Protein AF-A0A2H8TGK2-F1 (afdb_monomer_lite)

Organism: NCBI:txid742174

Secondary structure (DSSP, 8-state):
-HHHHHHHHHHHHHHHHHHS-TTSHHHHHHHTTHHHHHHHHHHHHHHHHHHT-HHHHHHHHHHHHHTTTTPPPHHHHHHHHTT-TT------HHHHHHHHHHHHHHHH-SS-SSHHHHHHHHHHHHHHTT-HHHHHHHHHHTTTTSS-GGGS-HHHHHHHHHHHHHHHHHHHHTT-HHHHHHHHHHHHHTS---

pLDDT: mean 85.24, std 12.88, range [37.84, 96.0]

InterPro domains:
  IPR008905 Eukaryotic translation initiation factor 3 subunit C, N-terminal domain [PF05470] (1-194)
  IPR027516 Eukaryotic translation initiation factor 3 subunit C [PTHR13937] (1-194)

Structure (mmCIF, N/CA/C/O backbone):
data_AF-A0A2H8TGK2-F1
#
_entry.id   AF-A0A2H8TGK2-F1
#
loop_
_atom_site.group_PDB
_atom_site.id
_atom_site.type_symbol
_atom_site.label_atom_id
_atom_site.label_alt_id
_atom_site.label_comp_id
_atom_site.label_asym_id
_atom_site.label_entity_id
_atom_site.label_seq_id
_atom_site.pdbx_PDB_ins_code
_atom_site.Cartn_x
_atom_site.Cartn_y
_atom_site.Cartn_z
_atom_site.occupancy
_atom_site.B_iso_or_equiv
_atom_site.auth_seq_id
_atom_site.auth_comp_id
_atom_site.auth_asym_id
_atom_site.auth_atom_id
_atom_site.pdbx_PDB_model_num
ATOM 1 N N . CYS A 1 1 ? -17.224 -2.130 16.156 1.00 78.06 1 CYS A N 1
ATOM 2 C CA . CYS A 1 1 ? -16.037 -1.440 16.700 1.00 78.06 1 CYS A CA 1
ATOM 3 C C . CYS A 1 1 ? -15.724 -0.234 15.807 1.00 78.06 1 CYS A C 1
ATOM 5 O O . CYS A 1 1 ? -16.038 -0.288 14.622 1.00 78.06 1 CYS A O 1
ATOM 7 N N . VAL A 1 2 ? -15.162 0.858 16.338 1.00 89.31 2 VAL A N 1
ATOM 8 C CA . VAL A 1 2 ? -14.802 2.051 15.539 1.00 89.31 2 VAL A CA 1
ATOM 9 C C . VAL A 1 2 ? -13.815 1.679 14.425 1.00 89.31 2 VAL A C 1
ATOM 11 O O . VAL A 1 2 ? -14.016 2.065 13.275 1.00 89.31 2 VAL A O 1
ATOM 14 N N . LEU A 1 3 ? -12.830 0.828 14.734 1.00 92.06 3 LEU A N 1
ATOM 15 C CA . LEU A 1 3 ? -11.839 0.334 13.775 1.00 92.06 3 LEU A CA 1
ATOM 16 C C . LEU A 1 3 ? -12.483 -0.313 12.539 1.00 92.06 3 LEU A C 1
ATOM 18 O O . LEU A 1 3 ? -12.160 0.048 11.413 1.00 92.06 3 LEU A O 1
ATOM 22 N N . THR A 1 4 ? -13.444 -1.218 12.738 1.00 93.69 4 THR A N 1
ATOM 23 C CA . THR A 1 4 ? -14.069 -1.967 11.634 1.00 93.69 4 THR A CA 1
ATOM 24 C C . THR A 1 4 ? -14.859 -1.069 10.681 1.00 93.69 4 THR A C 1
ATOM 26 O O . THR A 1 4 ? -15.009 -1.393 9.505 1.00 93.69 4 THR A O 1
ATOM 29 N N . ILE A 1 5 ? -15.386 0.056 11.180 1.00 94.94 5 ILE A N 1
ATOM 30 C CA . ILE A 1 5 ? -16.085 1.050 10.354 1.00 94.94 5 ILE A CA 1
ATOM 31 C C . ILE A 1 5 ? -15.073 1.797 9.481 1.00 94.94 5 ILE A C 1
ATOM 33 O O . ILE A 1 5 ? -15.307 1.963 8.287 1.00 94.94 5 ILE A O 1
ATOM 37 N N . VAL A 1 6 ? -13.941 2.206 10.061 1.00 95.56 6 VAL A N 1
ATOM 38 C CA . VAL A 1 6 ? -12.864 2.900 9.338 1.00 95.56 6 VAL A CA 1
ATOM 39 C C . VAL A 1 6 ? -12.231 1.993 8.283 1.00 95.56 6 VAL A C 1
ATOM 41 O O . VAL A 1 6 ? -12.009 2.433 7.160 1.00 95.56 6 VAL A O 1
ATOM 44 N N . GLU A 1 7 ? -12.003 0.717 8.597 1.00 94.69 7 GLU A N 1
ATOM 45 C CA . GLU A 1 7 ? -11.478 -0.255 7.632 1.00 94.69 7 GLU A CA 1
ATOM 46 C C . GLU A 1 7 ? -12.437 -0.482 6.466 1.00 94.69 7 GLU A C 1
ATOM 48 O O . GLU A 1 7 ? -12.016 -0.404 5.316 1.00 94.69 7 GLU A O 1
ATOM 53 N N . ARG A 1 8 ? -13.736 -0.682 6.742 1.00 96.00 8 ARG A N 1
ATOM 54 C CA . ARG A 1 8 ? -14.743 -0.791 5.675 1.00 96.00 8 ARG A CA 1
ATOM 55 C C . ARG A 1 8 ? -14.790 0.465 4.818 1.00 96.00 8 ARG A C 1
ATOM 57 O O . ARG A 1 8 ? -14.915 0.352 3.607 1.00 96.00 8 ARG A O 1
ATOM 64 N N . LEU A 1 9 ? -14.692 1.646 5.422 1.00 95.81 9 LEU A N 1
ATOM 65 C CA . LEU A 1 9 ? -14.678 2.904 4.681 1.00 95.81 9 LEU A CA 1
ATOM 66 C C . LEU A 1 9 ? -13.478 2.986 3.721 1.00 95.81 9 LEU A C 1
ATOM 68 O O . LEU A 1 9 ? -13.660 3.357 2.563 1.00 95.81 9 LEU A O 1
ATOM 72 N N . ASP A 1 10 ? -12.276 2.626 4.181 1.00 95.50 10 ASP A N 1
ATOM 73 C CA . ASP A 1 10 ? -11.073 2.575 3.339 1.00 95.50 10 ASP A CA 1
ATOM 74 C C . ASP A 1 10 ? -11.195 1.516 2.225 1.00 95.50 10 ASP A C 1
ATOM 76 O O . ASP A 1 10 ? -10.889 1.779 1.060 1.00 95.50 10 ASP A O 1
ATOM 80 N N . ASP A 1 11 ? -11.722 0.334 2.543 1.00 94.94 11 ASP A N 1
ATOM 81 C CA . ASP A 1 11 ? -11.909 -0.741 1.565 1.00 94.94 11 ASP A CA 1
ATOM 82 C C . ASP A 1 11 ? -12.929 -0.363 0.475 1.00 94.94 11 ASP A C 1
ATOM 84 O O . ASP A 1 11 ? -12.669 -0.581 -0.713 1.00 94.94 11 ASP A O 1
ATOM 88 N N . GLU A 1 12 ? -14.053 0.263 0.842 1.00 95.00 12 GLU A N 1
ATOM 89 C CA . GLU A 1 12 ? -15.031 0.790 -0.121 1.00 95.00 12 GLU A CA 1
ATOM 90 C C . GLU A 1 12 ? -14.453 1.942 -0.951 1.00 95.00 12 GLU A C 1
ATOM 92 O O . GLU A 1 12 ? -14.713 2.035 -2.152 1.00 95.00 12 GLU A O 1
ATOM 97 N N . PHE A 1 13 ? -13.618 2.799 -0.356 1.00 94.75 13 PHE A N 1
ATOM 98 C CA . PHE A 1 13 ? -12.915 3.847 -1.094 1.00 94.75 13 PHE A CA 1
ATOM 99 C C . PHE A 1 13 ? -11.987 3.250 -2.163 1.00 94.75 13 PHE A C 1
ATOM 101 O O . PHE A 1 13 ? -12.075 3.616 -3.339 1.00 94.75 13 PHE A O 1
ATOM 108 N N . LYS A 1 14 ? -11.150 2.273 -1.789 1.00 92.50 14 LYS A N 1
ATOM 109 C CA . LYS A 1 14 ? -10.271 1.553 -2.724 1.00 92.5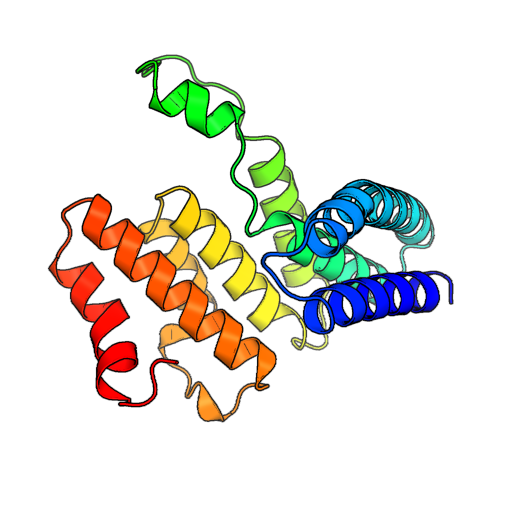0 14 LYS A CA 1
ATOM 110 C C . LYS A 1 14 ? -11.073 0.818 -3.800 1.00 92.50 14 LYS A C 1
ATOM 112 O O . LYS A 1 14 ? -10.663 0.823 -4.961 1.00 92.50 14 LYS A O 1
ATOM 117 N N . ARG A 1 15 ? -12.213 0.208 -3.452 1.00 94.06 15 ARG A N 1
ATOM 118 C CA . ARG A 1 15 ? -13.109 -0.446 -4.422 1.00 94.06 15 ARG A CA 1
ATOM 119 C C . ARG A 1 15 ? -13.684 0.560 -5.416 1.00 94.06 15 ARG A C 1
ATOM 121 O O . ARG A 1 15 ? -13.594 0.338 -6.618 1.00 94.06 15 ARG A O 1
ATOM 128 N N . SER A 1 16 ? -14.155 1.705 -4.931 1.00 93.62 16 SER A N 1
ATOM 129 C CA . SER A 1 16 ? -14.684 2.776 -5.775 1.00 93.62 16 SER A CA 1
ATOM 130 C C . SER A 1 16 ? -13.655 3.300 -6.784 1.00 93.62 16 SER A C 1
ATOM 132 O O . SER A 1 16 ? -14.016 3.600 -7.922 1.00 93.62 16 SER A O 1
ATOM 134 N N . LEU A 1 17 ? -12.373 3.381 -6.406 1.00 92.56 17 LEU A N 1
ATOM 135 C CA . LEU A 1 17 ? -11.298 3.743 -7.336 1.00 92.56 17 LEU A CA 1
ATOM 136 C C . LEU A 1 17 ? -11.058 2.672 -8.409 1.00 92.56 17 LEU A C 1
ATOM 138 O O . LEU A 1 17 ? -10.804 3.029 -9.556 1.00 92.56 17 LEU A O 1
ATOM 142 N N . LYS A 1 18 ? -11.158 1.382 -8.060 1.00 91.50 18 LYS A N 1
ATOM 143 C CA . LYS A 1 18 ? -10.999 0.263 -9.009 1.00 91.50 18 LYS A CA 1
ATOM 144 C C . LYS A 1 18 ? -12.117 0.212 -10.055 1.00 91.50 18 LYS A C 1
ATOM 146 O O . LYS A 1 18 ? -11.861 -0.184 -11.185 1.00 91.50 18 LYS A O 1
ATOM 151 N N . GLU A 1 19 ? -13.335 0.595 -9.682 1.00 92.00 19 GLU A N 1
ATOM 152 C CA . GLU A 1 19 ? -14.503 0.604 -10.576 1.00 92.00 19 GLU A CA 1
ATOM 153 C C . GLU A 1 19 ? -14.516 1.802 -11.539 1.00 92.00 19 GLU A C 1
ATOM 155 O O . GLU A 1 19 ? -15.166 1.764 -12.583 1.00 92.00 19 GLU A O 1
ATOM 160 N N . CYS A 1 20 ? -13.797 2.877 -11.209 1.00 90.88 20 CYS A N 1
ATOM 161 C CA . CYS A 1 20 ? -13.735 4.072 -12.043 1.00 90.88 20 CYS A CA 1
ATOM 162 C C . CYS A 1 20 ? -12.734 3.925 -13.194 1.00 90.88 20 CYS A C 1
ATOM 164 O O . CYS A 1 20 ? -11.667 3.332 -13.053 1.00 90.88 20 CYS A O 1
ATOM 166 N N . ASN A 1 21 ? -13.036 4.558 -14.331 1.00 91.38 21 ASN A N 1
ATOM 167 C CA . ASN A 1 21 ? -12.087 4.647 -15.439 1.00 91.38 21 ASN A CA 1
ATOM 168 C C . ASN A 1 21 ? -10.870 5.507 -15.025 1.00 91.38 21 ASN A C 1
ATOM 170 O O . ASN A 1 21 ? -11.059 6.687 -14.729 1.00 91.38 21 ASN A O 1
ATOM 174 N N . PRO A 1 22 ? -9.625 4.991 -15.077 1.00 88.69 22 PRO A N 1
ATOM 175 C CA . PRO A 1 22 ? -8.435 5.724 -14.633 1.00 88.69 22 PRO A CA 1
ATOM 176 C C . PRO A 1 22 ? -8.179 7.052 -15.359 1.00 88.69 22 PRO A C 1
ATOM 178 O O . PRO A 1 22 ? -7.456 7.903 -14.847 1.00 88.69 22 PRO A O 1
ATOM 181 N N . ARG A 1 23 ? -8.733 7.233 -16.565 1.00 88.69 23 ARG A N 1
ATOM 182 C CA . ARG A 1 23 ? -8.553 8.453 -17.371 1.00 88.69 23 ARG A CA 1
ATOM 183 C C . ARG A 1 23 ? -9.696 9.460 -17.215 1.00 88.69 23 ARG A C 1
ATOM 185 O O . ARG A 1 23 ? -9.669 10.493 -17.877 1.00 88.69 23 ARG A O 1
ATOM 192 N N . SER A 1 24 ? -10.714 9.164 -16.405 1.00 91.81 24 SER A N 1
ATOM 193 C CA . SER A 1 24 ? -11.861 10.057 -16.234 1.00 91.81 24 SER A CA 1
ATOM 194 C C . SER A 1 24 ? -11.604 11.145 -15.191 1.00 91.81 24 SER A C 1
ATOM 196 O O . SER A 1 24 ? -10.839 10.977 -14.238 1.00 91.81 24 SER A O 1
ATOM 198 N N . MET A 1 25 ? -12.313 12.266 -15.336 1.00 90.75 25 MET A N 1
ATOM 199 C CA . MET A 1 25 ? -12.325 13.328 -14.325 1.00 90.75 25 MET A CA 1
ATOM 200 C C . MET A 1 25 ? -12.945 12.860 -13.002 1.00 90.75 25 MET A C 1
ATOM 202 O O . MET A 1 25 ? -12.549 13.339 -11.939 1.00 90.75 25 MET A O 1
ATOM 206 N N . ASP A 1 26 ? -13.855 11.884 -13.051 1.00 88.88 26 ASP A N 1
ATOM 207 C CA . ASP A 1 26 ? -14.461 11.284 -11.860 1.00 88.88 26 ASP A CA 1
ATOM 208 C C . ASP A 1 26 ? -13.427 10.549 -11.008 1.00 88.88 26 ASP A C 1
ATOM 210 O O . ASP A 1 26 ? -13.451 10.671 -9.783 1.00 88.88 26 ASP A O 1
ATOM 214 N N . TYR A 1 27 ? -12.477 9.841 -11.633 1.00 91.88 27 TYR A N 1
ATOM 215 C CA . TYR A 1 27 ? -11.375 9.200 -10.914 1.00 91.88 27 TYR A CA 1
ATOM 216 C C . TYR A 1 27 ? -10.529 10.241 -10.174 1.00 91.88 27 TYR A C 1
ATOM 218 O O . TYR A 1 27 ? -10.278 10.104 -8.977 1.00 91.88 27 TYR A O 1
ATOM 226 N N . ALA A 1 28 ? -10.162 11.336 -10.848 1.00 90.25 28 ALA A N 1
ATOM 227 C CA . ALA A 1 28 ? -9.407 12.424 -10.232 1.00 90.25 28 ALA A CA 1
ATOM 228 C C . ALA A 1 28 ? -10.184 13.106 -9.091 1.00 90.25 28 ALA A C 1
ATOM 230 O O . ALA A 1 28 ? -9.602 13.451 -8.061 1.00 90.25 28 ALA A O 1
ATOM 231 N N . HIS A 1 29 ? -11.500 13.291 -9.242 1.00 89.69 29 HIS A N 1
ATOM 232 C CA . HIS A 1 29 ? -12.345 13.846 -8.187 1.00 89.69 29 HIS A CA 1
ATOM 233 C C . HIS A 1 29 ? -12.427 12.911 -6.975 1.00 89.69 29 HIS A C 1
ATOM 235 O O . HIS A 1 29 ? -12.267 13.364 -5.843 1.00 89.69 29 HIS A O 1
ATOM 241 N N . ARG A 1 30 ? -12.604 11.603 -7.197 1.00 91.19 30 ARG A N 1
ATOM 242 C CA . ARG A 1 30 ? -12.616 10.605 -6.119 1.00 91.19 30 ARG A CA 1
ATOM 243 C C . ARG A 1 30 ? -11.270 10.510 -5.419 1.00 91.19 30 ARG A C 1
ATOM 245 O O . ARG A 1 30 ? -11.252 10.448 -4.196 1.00 91.19 30 ARG A O 1
ATOM 252 N N . LEU A 1 31 ? -10.159 10.583 -6.149 1.00 91.19 31 LEU A N 1
ATOM 253 C CA . LEU A 1 31 ? -8.820 10.538 -5.563 1.00 91.19 31 LEU A CA 1
ATOM 254 C C . LEU A 1 31 ? -8.587 11.673 -4.549 1.00 91.19 31 LEU A C 1
ATOM 256 O O . LEU A 1 31 ? -7.941 11.459 -3.529 1.00 91.19 31 LEU A O 1
ATOM 260 N N . LYS A 1 32 ? -9.192 12.856 -4.743 1.00 90.31 32 LYS A N 1
ATOM 261 C CA . LYS A 1 32 ? -9.128 13.956 -3.756 1.00 90.31 32 LYS A CA 1
ATOM 262 C C . LYS A 1 32 ? -9.709 13.575 -2.389 1.00 90.31 32 LYS A C 1
ATOM 264 O O . LYS A 1 32 ? -9.297 14.146 -1.379 1.00 90.31 32 LYS A O 1
ATOM 269 N N . ASN A 1 33 ? -10.636 12.616 -2.334 1.00 91.56 33 ASN A N 1
ATOM 270 C CA . ASN A 1 33 ? -11.213 12.146 -1.075 1.00 91.56 33 ASN A CA 1
ATOM 271 C C . ASN A 1 33 ? -10.213 11.362 -0.220 1.00 91.56 33 ASN A C 1
ATOM 273 O O . ASN A 1 33 ? -10.439 11.240 0.981 1.00 91.56 33 ASN A O 1
ATOM 277 N N . GLU A 1 34 ? -9.091 10.905 -0.785 1.00 91.88 34 GLU A N 1
ATOM 278 C CA . GLU A 1 34 ? -8.039 10.217 -0.033 1.00 91.88 34 GLU A CA 1
ATOM 279 C C . GLU A 1 34 ? -7.551 11.056 1.158 1.00 91.88 34 GLU A C 1
ATOM 281 O O . GLU A 1 34 ? -7.358 10.527 2.246 1.00 91.88 34 GLU A O 1
ATOM 286 N N . ILE A 1 35 ? -7.447 12.381 0.997 1.00 90.50 35 ILE A N 1
ATOM 287 C CA . ILE A 1 35 ? -7.038 13.295 2.076 1.00 90.50 35 ILE A CA 1
ATOM 288 C C . ILE A 1 35 ? -7.995 13.184 3.272 1.00 90.50 35 ILE A C 1
ATOM 290 O O . ILE A 1 35 ? -7.555 13.135 4.419 1.00 90.50 35 ILE A O 1
ATOM 294 N N . ARG A 1 36 ? -9.306 13.111 3.009 1.00 92.88 36 ARG A N 1
ATOM 295 C CA . ARG A 1 36 ? -10.326 12.967 4.057 1.00 92.88 36 ARG A CA 1
ATOM 296 C C . ARG A 1 36 ? -10.253 11.591 4.715 1.00 92.88 36 ARG A C 1
ATOM 298 O O . ARG A 1 36 ? -10.384 11.507 5.931 1.00 92.88 36 ARG A O 1
ATOM 305 N N . ILE A 1 37 ? -10.007 10.534 3.937 1.00 94.50 37 ILE A N 1
ATOM 306 C CA . ILE A 1 37 ? -9.813 9.176 4.469 1.00 94.50 37 ILE A CA 1
ATOM 307 C C . ILE A 1 37 ? -8.596 9.132 5.399 1.00 94.50 37 ILE A C 1
ATOM 309 O O . ILE A 1 37 ? -8.729 8.688 6.536 1.00 94.50 37 ILE A O 1
ATOM 313 N N . CYS A 1 38 ? -7.450 9.684 4.986 1.00 92.56 38 CYS A N 1
ATOM 314 C CA . CYS A 1 38 ? -6.261 9.764 5.837 1.00 92.56 38 CYS A CA 1
ATOM 315 C C . CYS A 1 38 ? -6.532 10.539 7.138 1.00 92.56 38 CYS A C 1
ATOM 317 O O . CYS A 1 38 ? -6.142 10.081 8.205 1.00 92.56 38 CYS A O 1
ATOM 319 N N . GLN A 1 39 ? -7.265 11.658 7.081 1.00 93.81 39 GLN A N 1
ATOM 320 C CA . GLN A 1 39 ? -7.647 12.417 8.282 1.00 93.81 39 GLN A CA 1
ATOM 321 C C . GLN A 1 39 ? -8.533 11.611 9.242 1.00 93.81 39 GLN A C 1
ATOM 323 O O . GLN A 1 39 ? -8.399 11.740 10.458 1.00 93.81 39 GLN A O 1
ATOM 328 N N . ILE A 1 40 ? -9.455 10.800 8.718 1.00 94.94 40 ILE A N 1
ATOM 329 C CA . ILE A 1 40 ? -10.298 9.918 9.537 1.00 94.94 40 ILE A CA 1
ATOM 330 C C . ILE A 1 40 ? -9.444 8.816 10.172 1.00 94.94 40 ILE A C 1
ATOM 332 O O . ILE A 1 40 ? -9.610 8.544 11.359 1.00 94.94 40 ILE A O 1
ATOM 336 N N . ILE A 1 41 ? -8.510 8.229 9.417 1.00 94.88 41 ILE A N 1
ATOM 337 C CA . ILE A 1 41 ? -7.564 7.223 9.918 1.00 94.88 41 ILE A CA 1
ATOM 338 C C . ILE A 1 41 ? -6.697 7.807 11.036 1.00 94.88 41 ILE A C 1
ATOM 340 O O . ILE A 1 41 ? -6.603 7.193 12.092 1.00 94.88 41 ILE A O 1
ATOM 344 N N . ASP A 1 42 ? -6.123 9.000 10.854 1.00 93.12 42 ASP A N 1
ATOM 345 C CA . ASP A 1 42 ? -5.294 9.647 11.878 1.00 93.12 42 ASP A CA 1
ATOM 346 C C . ASP A 1 42 ? -6.114 9.964 13.151 1.00 93.12 42 ASP A C 1
ATOM 348 O O . ASP A 1 42 ? -5.640 9.747 14.264 1.00 93.12 42 ASP A O 1
ATOM 352 N N . LYS A 1 43 ? -7.378 10.401 13.023 1.00 94.38 43 LYS A N 1
ATOM 353 C CA . LYS A 1 43 ? -8.275 10.601 14.182 1.00 94.38 43 LYS A CA 1
ATOM 354 C C . LYS A 1 43 ? -8.625 9.292 14.890 1.00 94.38 43 LYS A C 1
ATOM 356 O O . LYS A 1 43 ? -8.635 9.242 16.117 1.00 94.38 43 LYS A O 1
ATOM 361 N N . ALA A 1 44 ? -8.923 8.243 14.127 1.00 94.31 44 ALA A N 1
ATOM 362 C CA . ALA A 1 44 ? -9.209 6.923 14.677 1.00 94.31 44 ALA A CA 1
ATOM 363 C C . ALA A 1 44 ? -7.976 6.326 15.362 1.00 94.31 44 ALA A C 1
ATOM 365 O O . ALA A 1 44 ? -8.110 5.676 16.392 1.00 94.31 44 ALA A O 1
ATOM 366 N N . GLN A 1 45 ? -6.783 6.588 14.827 1.00 93.69 45 GLN A N 1
ATOM 367 C CA . GLN A 1 45 ? -5.525 6.185 15.433 1.00 93.69 45 GLN A CA 1
ATOM 368 C C . GLN A 1 45 ? -5.359 6.801 16.827 1.00 93.69 45 GLN A C 1
ATOM 370 O O . GLN A 1 45 ? -5.141 6.050 17.770 1.00 93.69 45 GLN A O 1
ATOM 375 N N . LEU A 1 46 ? -5.538 8.120 16.977 1.00 93.19 46 LEU A N 1
ATOM 376 C CA . LEU A 1 46 ? -5.450 8.790 18.284 1.00 93.19 46 LEU A CA 1
ATOM 377 C C . LEU A 1 46 ? -6.420 8.182 19.306 1.00 93.19 46 LEU A C 1
ATOM 379 O O . LEU A 1 46 ? -6.035 7.883 20.430 1.00 93.19 46 LEU A O 1
ATOM 383 N N . PHE A 1 47 ? -7.661 7.923 18.889 1.00 93.44 47 PHE A N 1
ATOM 384 C CA . PHE A 1 47 ? -8.663 7.295 19.749 1.00 93.44 47 PHE A CA 1
ATOM 385 C C . PHE A 1 47 ? -8.285 5.859 20.158 1.00 93.44 47 PHE A C 1
ATOM 387 O O . PHE A 1 47 ? -8.473 5.467 21.306 1.00 93.44 47 PHE A O 1
ATOM 394 N N . LEU A 1 48 ? -7.751 5.056 19.234 1.00 92.38 48 LEU A N 1
ATOM 395 C CA . LEU A 1 48 ? -7.358 3.668 19.510 1.00 92.38 48 LEU A CA 1
ATOM 396 C C . LEU A 1 48 ? -6.078 3.572 20.351 1.00 92.38 48 LEU A C 1
ATOM 398 O O . LEU A 1 48 ? -5.934 2.632 21.134 1.00 92.38 48 LEU A O 1
ATOM 402 N N . GLU A 1 49 ? -5.168 4.540 20.219 1.00 92.44 49 GLU A N 1
ATOM 403 C CA . GLU A 1 49 ? -3.981 4.659 21.069 1.00 92.44 49 GLU A CA 1
ATOM 404 C C . GLU A 1 49 ? -4.371 4.883 22.542 1.00 92.44 49 GLU A C 1
ATOM 406 O O . GLU A 1 49 ? -3.766 4.269 23.422 1.00 92.44 49 GLU A O 1
ATOM 411 N N . GLU A 1 50 ? -5.426 5.661 22.820 1.00 92.69 50 GLU A N 1
ATOM 412 C CA . GLU A 1 50 ? -5.951 5.866 24.183 1.00 92.69 50 GLU A CA 1
ATOM 413 C C . GLU A 1 50 ? -6.545 4.589 24.795 1.00 92.69 50 GLU A C 1
ATOM 415 O O . GLU A 1 50 ? -6.370 4.329 25.984 1.00 92.69 50 GLU A O 1
ATOM 420 N N . GLN A 1 51 ? -7.219 3.761 23.989 1.00 89.12 51 GLN A N 1
ATOM 421 C CA . GLN A 1 51 ? -7.792 2.488 24.450 1.00 89.12 51 GLN A CA 1
ATOM 422 C C . GLN A 1 51 ? -6.726 1.402 24.683 1.00 89.12 51 GLN A C 1
ATOM 424 O O . GLN A 1 51 ? -6.986 0.411 25.363 1.00 89.12 51 GLN A O 1
ATOM 429 N N . ASN A 1 52 ? -5.521 1.578 24.124 1.00 86.19 52 ASN A N 1
ATOM 430 C CA . ASN A 1 52 ? -4.339 0.727 24.307 1.00 86.19 52 ASN A CA 1
ATOM 431 C C . ASN A 1 52 ? -4.547 -0.768 23.967 1.00 86.19 52 ASN A C 1
ATOM 433 O O . ASN A 1 52 ? -3.881 -1.665 24.495 1.00 86.19 52 ASN A O 1
ATOM 437 N N . ILE A 1 53 ? -5.459 -1.058 23.034 1.00 90.00 53 ILE A N 1
ATOM 438 C CA . ILE A 1 53 ? -5.681 -2.413 22.521 1.00 90.00 53 ILE A CA 1
ATOM 439 C C . ILE A 1 53 ? -4.672 -2.681 21.398 1.00 90.00 53 ILE A C 1
ATOM 441 O O . ILE A 1 53 ? -4.898 -2.339 20.239 1.00 90.00 53 ILE A O 1
ATOM 445 N N . LYS A 1 54 ? -3.553 -3.340 21.730 1.00 90.94 54 LYS A N 1
ATOM 446 C CA . LYS A 1 54 ? -2.417 -3.583 20.811 1.00 90.94 54 LYS A CA 1
ATOM 447 C C . LYS A 1 54 ? -2.811 -4.120 19.431 1.00 90.94 54 LYS A C 1
ATOM 449 O O . LYS A 1 54 ? -2.266 -3.673 18.425 1.00 90.94 54 LYS A O 1
ATOM 454 N N . SER A 1 55 ? -3.750 -5.068 19.375 1.00 90.44 55 SER A N 1
ATOM 455 C CA . SER A 1 55 ? -4.217 -5.657 18.110 1.00 90.44 55 SER A CA 1
ATOM 456 C C . SER A 1 55 ? -4.892 -4.618 17.207 1.00 90.44 55 SER A C 1
ATOM 458 O O . SER A 1 55 ? -4.605 -4.558 16.012 1.00 90.44 55 SER A O 1
ATOM 460 N N . GLU A 1 56 ? -5.734 -3.753 17.777 1.00 91.31 56 GLU A N 1
ATOM 461 C CA . GLU A 1 56 ? -6.422 -2.697 17.030 1.00 91.31 56 GLU A CA 1
ATOM 462 C C . GLU A 1 56 ? -5.451 -1.600 16.585 1.00 91.31 56 GLU A C 1
ATOM 464 O O . GLU A 1 56 ? -5.512 -1.155 15.438 1.00 91.31 56 GLU A O 1
ATOM 469 N N . VAL A 1 57 ? -4.493 -1.244 17.449 1.00 93.00 57 VAL A N 1
ATOM 470 C CA . VAL A 1 57 ? -3.423 -0.285 17.135 1.00 93.00 57 VAL A CA 1
ATOM 471 C C . VAL A 1 57 ? -2.555 -0.786 15.970 1.00 93.00 57 VAL A C 1
ATOM 473 O O . VAL A 1 57 ? -2.284 -0.040 15.032 1.00 93.00 57 VAL A O 1
ATOM 476 N N . CYS A 1 58 ? -2.176 -2.069 15.952 1.00 93.50 58 CYS A N 1
ATOM 477 C CA . CYS A 1 58 ? -1.398 -2.632 14.841 1.00 93.50 58 CYS A CA 1
ATOM 478 C C . CYS A 1 58 ? -2.164 -2.575 13.509 1.00 93.50 58 CYS A C 1
ATOM 480 O O . CYS A 1 58 ? -1.580 -2.274 12.467 1.00 93.50 58 CYS A O 1
ATOM 482 N N . ARG A 1 59 ? -3.479 -2.823 13.534 1.00 93.44 59 ARG A N 1
ATOM 483 C CA . ARG A 1 59 ? -4.324 -2.782 12.332 1.00 93.44 59 ARG A CA 1
ATOM 484 C C . ARG A 1 59 ? -4.497 -1.368 11.789 1.00 93.44 59 ARG A C 1
ATOM 486 O O . ARG A 1 59 ? -4.345 -1.170 10.585 1.00 93.44 59 ARG A O 1
ATOM 493 N N . ILE A 1 60 ? -4.763 -0.378 12.644 1.00 94.56 60 ILE A N 1
ATOM 494 C CA . ILE A 1 60 ? -4.874 1.017 12.188 1.00 94.56 60 ILE A CA 1
ATOM 495 C C . ILE A 1 60 ? -3.524 1.557 11.696 1.00 94.56 60 ILE A C 1
ATOM 497 O O . ILE A 1 60 ? -3.479 2.255 10.685 1.00 94.56 60 ILE A O 1
ATOM 501 N N . TYR A 1 61 ? -2.410 1.161 12.324 1.00 94.94 61 TYR A N 1
ATOM 502 C CA . TYR A 1 61 ? -1.068 1.500 11.843 1.00 94.94 61 TYR A CA 1
ATOM 503 C C . TYR A 1 61 ? -0.799 0.909 10.462 1.00 94.94 61 TYR A C 1
ATOM 505 O O . TYR A 1 61 ? -0.273 1.610 9.599 1.00 94.94 61 TYR A O 1
ATOM 513 N N . MET A 1 62 ? -1.215 -0.337 10.217 1.00 94.25 62 MET A N 1
ATOM 514 C CA . MET A 1 62 ? -1.110 -0.950 8.892 1.00 94.25 62 MET A CA 1
ATOM 515 C C . MET A 1 62 ? -1.895 -0.153 7.839 1.00 94.25 62 MET A C 1
ATOM 517 O O . MET A 1 62 ? -1.384 0.079 6.746 1.00 94.25 62 MET A O 1
ATOM 521 N N . ARG A 1 63 ? -3.095 0.345 8.171 1.00 94.06 63 ARG A N 1
ATOM 522 C CA . ARG A 1 63 ? -3.867 1.224 7.273 1.00 94.06 63 ARG A CA 1
ATOM 523 C C . ARG A 1 63 ? -3.163 2.557 7.012 1.00 94.06 63 ARG A C 1
ATOM 525 O O . ARG A 1 63 ? -3.148 3.020 5.877 1.00 94.06 63 ARG A O 1
ATOM 532 N N . ASN A 1 64 ? -2.536 3.152 8.026 1.00 93.75 64 ASN A N 1
ATOM 533 C CA . ASN A 1 64 ? -1.757 4.383 7.855 1.00 93.75 64 ASN A CA 1
ATOM 534 C C . ASN A 1 64 ? -0.550 4.154 6.923 1.00 93.75 64 ASN A C 1
ATOM 536 O O . ASN A 1 64 ? -0.340 4.911 5.977 1.00 93.75 64 ASN A O 1
ATOM 540 N N . ILE A 1 65 ? 0.181 3.053 7.133 1.00 94.06 65 ILE A N 1
ATOM 541 C CA . ILE A 1 65 ? 1.299 2.626 6.281 1.00 94.06 65 ILE A CA 1
ATOM 542 C C . ILE A 1 65 ? 0.845 2.426 4.831 1.00 94.06 65 ILE A C 1
ATOM 544 O O . ILE A 1 65 ? 1.511 2.920 3.919 1.00 94.06 65 ILE A O 1
ATOM 548 N N . ASP A 1 66 ? -0.297 1.764 4.616 1.00 92.38 66 ASP A N 1
ATOM 549 C CA . ASP A 1 66 ? -0.870 1.510 3.290 1.00 92.38 66 ASP A CA 1
ATOM 550 C C . ASP A 1 66 ? -1.089 2.805 2.483 1.00 92.38 66 ASP A C 1
ATOM 552 O O . ASP A 1 66 ? -0.947 2.767 1.266 1.00 92.38 66 ASP A O 1
ATOM 556 N N . HIS A 1 67 ? -1.380 3.943 3.125 1.00 91.44 67 HIS A N 1
ATOM 557 C CA . HIS A 1 67 ? -1.542 5.253 2.467 1.00 91.44 67 HIS A CA 1
ATOM 558 C C . HIS A 1 67 ? -0.262 6.096 2.390 1.00 91.44 67 HIS A C 1
ATOM 560 O O . HIS A 1 67 ? -0.289 7.203 1.835 1.00 91.44 67 HIS A O 1
ATOM 566 N N . LEU A 1 68 ? 0.835 5.615 2.974 1.00 90.00 68 LEU A N 1
ATOM 567 C CA . LEU A 1 68 ? 2.092 6.346 3.102 1.00 90.00 68 LEU A CA 1
ATOM 568 C C . LEU A 1 68 ? 3.173 5.804 2.164 1.00 90.00 68 LEU A C 1
ATOM 570 O O . LEU A 1 68 ? 3.857 6.590 1.514 1.00 90.00 68 LEU A O 1
ATOM 574 N N . TYR A 1 69 ? 3.305 4.477 2.061 1.00 91.62 69 TYR A N 1
ATOM 575 C CA . TYR A 1 69 ? 4.496 3.837 1.487 1.00 91.62 69 TYR A CA 1
ATOM 576 C C . TYR A 1 69 ? 4.794 4.205 0.019 1.00 91.62 69 TYR A C 1
ATOM 578 O O . TYR A 1 69 ? 5.949 4.151 -0.394 1.00 91.62 69 TYR A O 1
ATOM 586 N N . TYR A 1 70 ? 3.779 4.575 -0.771 1.00 89.31 70 TYR A N 1
ATOM 587 C CA . TYR A 1 70 ? 3.920 4.918 -2.195 1.00 89.31 70 TYR A CA 1
ATOM 588 C C . TYR A 1 70 ? 4.004 6.423 -2.482 1.00 89.31 70 TYR A C 1
ATOM 590 O O . TYR A 1 70 ? 4.145 6.816 -3.643 1.00 89.31 70 TYR A O 1
ATOM 598 N N . LYS A 1 71 ? 3.850 7.289 -1.473 1.00 86.12 71 LYS A N 1
ATOM 599 C CA . LYS A 1 71 ? 3.798 8.741 -1.683 1.00 86.12 71 LYS A CA 1
ATOM 600 C C . LYS A 1 71 ? 5.193 9.340 -1.635 1.00 86.12 71 LYS A C 1
ATOM 602 O O . LYS A 1 71 ? 5.896 9.215 -0.640 1.00 86.12 71 LYS A O 1
ATOM 607 N N . PHE A 1 72 ? 5.555 10.062 -2.693 1.00 73.19 72 PHE A N 1
ATOM 608 C CA . PHE A 1 72 ? 6.806 10.812 -2.730 1.00 73.19 72 PHE A CA 1
ATOM 609 C C . PHE A 1 72 ? 6.619 12.170 -2.055 1.00 73.19 72 PHE A C 1
ATOM 611 O O . PHE A 1 72 ? 5.675 12.899 -2.375 1.00 73.19 72 PHE A O 1
ATOM 618 N N . ASN A 1 73 ? 7.520 12.548 -1.150 1.00 66.81 73 ASN A N 1
ATOM 619 C CA . ASN A 1 73 ? 7.472 13.874 -0.547 1.00 66.81 73 ASN A CA 1
ATOM 620 C C . ASN A 1 73 ? 8.032 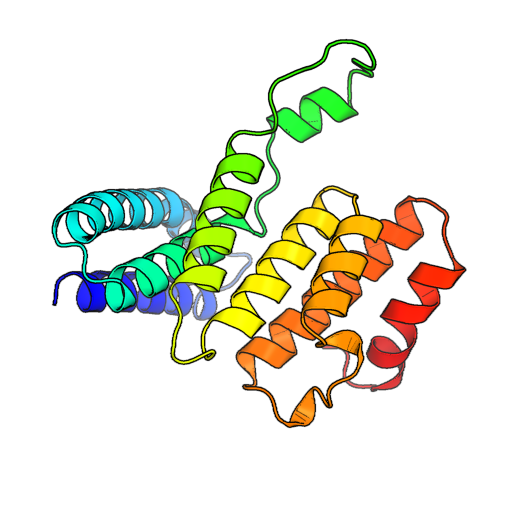14.937 -1.493 1.00 66.81 73 ASN A C 1
ATOM 622 O O . ASN A 1 73 ? 9.151 14.851 -1.993 1.00 66.81 73 ASN A O 1
ATOM 626 N N . VAL A 1 74 ? 7.271 16.017 -1.678 1.00 58.97 74 VAL A N 1
ATOM 627 C CA . VAL A 1 74 ? 7.730 17.202 -2.426 1.00 58.97 74 VAL A CA 1
ATOM 628 C C . VAL A 1 74 ? 8.974 17.826 -1.779 1.00 58.97 74 VAL A C 1
ATOM 630 O O . VAL A 1 74 ? 9.802 18.405 -2.479 1.00 58.97 74 VAL A O 1
ATOM 633 N N . PHE A 1 75 ? 9.142 17.679 -0.462 1.00 55.19 75 PHE A N 1
ATOM 634 C CA . PHE A 1 75 ? 10.360 18.096 0.232 1.00 55.19 75 PHE A CA 1
ATOM 635 C C . PHE A 1 75 ? 11.592 17.320 -0.255 1.00 55.19 75 PHE A C 1
ATOM 637 O O . PHE A 1 75 ? 12.589 17.958 -0.577 1.00 55.19 75 PHE A O 1
ATOM 644 N N . THR A 1 76 ? 11.493 16.001 -0.455 1.00 52.34 76 THR A N 1
ATOM 645 C CA . THR A 1 76 ? 12.559 15.187 -1.063 1.00 52.34 76 THR A CA 1
ATOM 646 C C . THR A 1 76 ? 12.899 15.667 -2.477 1.00 52.34 76 THR A C 1
ATOM 648 O O . THR A 1 76 ? 14.071 15.759 -2.832 1.00 52.34 76 THR A O 1
ATOM 651 N N . LEU A 1 77 ? 11.890 16.043 -3.284 1.00 55.03 77 LEU A N 1
ATOM 652 C CA . LEU A 1 77 ? 12.111 16.572 -4.643 1.00 55.03 77 LEU A CA 1
ATOM 653 C C . LEU A 1 77 ? 12.888 17.888 -4.620 1.00 55.03 77 LEU A C 1
ATOM 655 O O . LEU A 1 77 ? 13.707 18.128 -5.502 1.00 55.03 77 LEU A O 1
ATOM 659 N N . ARG A 1 78 ? 12.606 18.762 -3.645 1.00 53.38 78 ARG A N 1
ATOM 660 C CA . ARG A 1 78 ? 13.331 20.029 -3.495 1.00 53.38 78 ARG A CA 1
ATOM 661 C C . ARG A 1 78 ? 14.772 19.776 -3.064 1.00 53.38 78 ARG A C 1
ATOM 663 O O . ARG A 1 78 ? 15.665 20.371 -3.649 1.00 53.38 78 ARG A O 1
ATOM 670 N N . THR A 1 79 ? 15.011 18.860 -2.131 1.00 52.56 79 THR A N 1
ATOM 671 C CA . THR A 1 79 ? 16.372 18.509 -1.700 1.00 52.56 79 THR A CA 1
ATOM 672 C C . THR A 1 79 ? 17.210 17.940 -2.849 1.00 52.56 79 THR A C 1
ATOM 674 O O . THR A 1 79 ? 18.342 18.371 -3.036 1.00 52.56 79 THR A O 1
ATOM 677 N N . LEU A 1 80 ? 16.637 17.048 -3.669 1.00 55.03 80 LEU A N 1
ATOM 678 C CA . LEU A 1 80 ? 17.323 16.443 -4.821 1.00 55.03 80 LEU A CA 1
ATOM 679 C C . LEU A 1 80 ? 17.565 17.417 -5.986 1.00 55.03 80 LEU A C 1
ATOM 681 O O . LEU A 1 80 ? 18.486 17.211 -6.764 1.00 55.03 80 LEU A O 1
ATOM 685 N N . LYS A 1 81 ? 16.735 18.457 -6.147 1.00 54.47 81 LYS A N 1
ATOM 686 C CA . LYS A 1 81 ? 16.879 19.438 -7.240 1.00 54.47 81 LYS A CA 1
ATOM 687 C C . LYS A 1 81 ? 17.859 20.572 -6.948 1.00 54.47 81 LYS A C 1
ATOM 689 O O . LYS A 1 81 ? 18.266 21.244 -7.890 1.00 54.47 81 LYS A O 1
ATOM 694 N N . TYR A 1 82 ? 18.175 20.826 -5.681 1.00 54.75 82 TYR A N 1
ATOM 695 C CA . TYR A 1 82 ? 18.957 21.998 -5.277 1.00 54.75 82 TYR A CA 1
ATOM 696 C C . TYR A 1 82 ? 20.337 21.666 -4.692 1.00 54.75 82 TYR A C 1
ATOM 698 O O . TYR A 1 82 ? 20.963 22.580 -4.167 1.00 54.75 82 TYR A O 1
ATOM 706 N N . ASP A 1 83 ? 20.813 20.413 -4.773 1.00 50.19 83 ASP A N 1
ATOM 707 C CA . ASP A 1 83 ? 22.147 19.985 -4.299 1.00 50.19 83 ASP A CA 1
ATOM 708 C C . ASP A 1 83 ? 22.546 20.614 -2.950 1.00 50.19 83 ASP A C 1
ATOM 710 O O . ASP A 1 83 ? 23.673 21.059 -2.739 1.00 50.19 83 ASP A O 1
ATOM 714 N N . LEU A 1 84 ? 21.612 20.656 -1.993 1.00 56.16 84 LEU A N 1
ATOM 715 C CA . LEU A 1 84 ? 21.888 21.105 -0.625 1.00 56.16 84 LEU A CA 1
ATOM 716 C C . LEU A 1 84 ? 22.574 19.970 0.155 1.00 56.16 84 LEU A C 1
ATOM 718 O O . LEU A 1 84 ? 22.090 19.491 1.179 1.00 56.16 84 LEU A O 1
ATOM 722 N N . VAL A 1 85 ? 23.708 19.510 -0.373 1.00 47.19 85 VAL A N 1
ATOM 723 C CA . VAL A 1 85 ? 24.624 18.546 0.235 1.00 47.19 85 VAL A CA 1
ATOM 724 C C . VAL A 1 85 ? 25.435 19.303 1.283 1.00 47.19 85 VAL A C 1
ATOM 726 O O . VAL A 1 85 ? 26.501 19.835 0.992 1.00 47.19 85 VAL A O 1
ATOM 729 N N . GLY A 1 86 ? 24.923 19.429 2.507 1.00 43.91 86 GLY A N 1
ATOM 730 C CA . GLY A 1 86 ? 25.743 20.040 3.560 1.00 43.91 86 GLY A CA 1
ATOM 731 C C . GLY A 1 86 ? 25.066 20.445 4.855 1.00 43.91 86 GLY A C 1
ATOM 732 O O . GLY A 1 86 ? 25.768 20.818 5.788 1.00 43.91 86 GLY A O 1
ATOM 733 N N . SER A 1 87 ? 23.744 20.370 4.974 1.00 37.84 87 SER A N 1
ATOM 734 C CA . SER A 1 87 ? 23.097 20.579 6.273 1.00 37.84 87 SER A CA 1
ATOM 735 C C . SER A 1 87 ? 22.452 19.279 6.721 1.00 37.84 87 SER A C 1
ATOM 737 O O . SER A 1 87 ? 21.674 18.671 5.991 1.00 37.84 87 SER A O 1
ATOM 739 N N . SER A 1 88 ? 22.808 18.836 7.925 1.00 45.00 88 SER A N 1
ATOM 740 C CA . SER A 1 88 ? 22.122 17.784 8.668 1.00 45.00 88 SER A CA 1
ATOM 741 C C . SER A 1 88 ? 20.669 18.209 8.894 1.00 45.00 88 SER A C 1
ATOM 743 O O . SER A 1 88 ? 20.331 18.804 9.917 1.00 45.00 88 SER A O 1
ATOM 745 N N . PHE A 1 89 ? 19.824 17.994 7.891 1.00 46.84 89 PHE A N 1
ATOM 746 C CA . PHE A 1 89 ? 18.409 18.314 7.949 1.00 46.84 89 PHE A CA 1
ATOM 747 C C . PHE A 1 89 ? 17.641 17.154 8.587 1.00 46.84 89 PHE A C 1
ATOM 749 O O . PHE A 1 89 ? 18.029 15.994 8.428 1.00 46.84 89 PHE A O 1
ATOM 756 N N . PRO A 1 90 ? 16.576 17.461 9.347 1.00 46.94 90 PRO A N 1
ATOM 757 C CA . PRO A 1 90 ? 15.832 16.472 10.108 1.00 46.94 90 PRO A CA 1
ATOM 758 C C . PRO A 1 90 ? 15.310 15.379 9.179 1.00 46.94 90 PRO A C 1
ATOM 760 O O . PRO A 1 90 ? 14.768 15.666 8.111 1.00 46.94 90 PRO A O 1
ATOM 763 N N . CYS A 1 91 ? 15.504 14.131 9.611 1.00 54.56 91 CYS A N 1
ATOM 764 C CA . CYS A 1 91 ? 14.959 12.929 8.993 1.00 54.56 91 CYS A CA 1
ATOM 765 C C . CYS A 1 91 ? 13.515 13.201 8.527 1.00 54.56 91 CYS A C 1
ATOM 767 O O . CYS A 1 91 ? 12.736 13.795 9.277 1.00 54.56 91 CYS A O 1
ATOM 769 N N . GLU A 1 92 ? 13.180 12.864 7.277 1.00 64.31 92 GLU A N 1
ATOM 770 C CA . GLU A 1 92 ? 11.893 13.257 6.693 1.00 64.31 92 GLU A CA 1
ATOM 771 C C . GLU A 1 92 ? 10.733 12.877 7.623 1.00 64.31 92 GLU A C 1
ATOM 773 O O . GLU A 1 92 ? 10.690 11.743 8.106 1.00 64.31 92 GLU A O 1
ATOM 778 N N . PRO A 1 93 ? 9.751 13.767 7.856 1.00 72.81 93 PRO A N 1
ATOM 779 C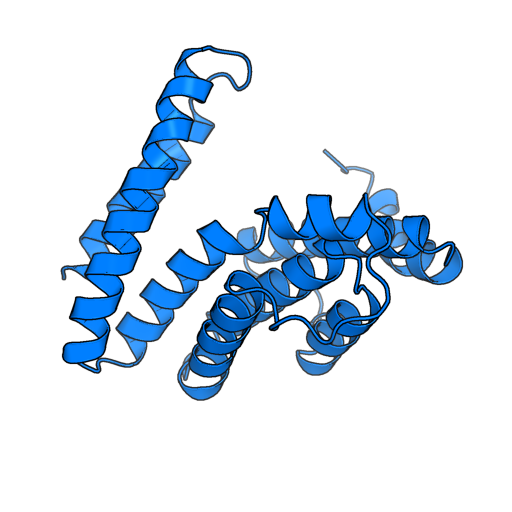 CA . PRO A 1 93 ? 8.691 13.515 8.835 1.00 72.81 93 PRO A CA 1
ATOM 780 C C . PRO A 1 93 ? 7.903 12.234 8.520 1.00 72.81 93 PRO A C 1
ATOM 782 O O . PRO A 1 93 ? 7.458 11.530 9.425 1.00 72.81 93 PRO A O 1
ATOM 785 N N . ASN A 1 94 ? 7.786 11.895 7.234 1.00 81.06 94 ASN A N 1
ATOM 786 C CA . ASN A 1 94 ? 7.139 10.675 6.766 1.00 81.06 94 ASN A CA 1
ATOM 787 C C . ASN A 1 94 ? 8.007 9.423 6.928 1.00 81.06 94 ASN A C 1
ATOM 789 O O . ASN A 1 94 ? 7.454 8.371 7.237 1.00 81.06 94 ASN A O 1
ATOM 793 N N . LEU A 1 95 ? 9.336 9.528 6.818 1.00 83.81 95 LEU A N 1
ATOM 794 C CA . LEU A 1 95 ? 10.241 8.419 7.126 1.00 83.81 95 LEU A CA 1
ATOM 795 C C . LEU A 1 95 ? 10.194 8.093 8.624 1.00 83.81 95 LEU A C 1
ATOM 797 O O . LEU A 1 95 ? 9.994 6.937 8.984 1.00 83.81 95 LEU A O 1
ATOM 801 N N . ILE A 1 96 ? 10.260 9.112 9.490 1.00 86.06 96 ILE A N 1
ATOM 802 C CA . ILE A 1 96 ? 10.125 8.929 10.944 1.00 86.06 96 ILE A CA 1
ATOM 803 C C . ILE A 1 96 ? 8.768 8.293 11.281 1.00 86.06 96 ILE A C 1
ATOM 805 O O . ILE A 1 96 ? 8.703 7.351 12.075 1.00 86.06 96 ILE A O 1
ATOM 809 N N . LYS A 1 97 ? 7.672 8.779 10.671 1.00 89.00 97 LYS A N 1
ATOM 810 C CA . LYS A 1 97 ? 6.332 8.196 10.857 1.00 89.00 97 LYS A CA 1
ATOM 811 C C . LYS A 1 97 ? 6.320 6.729 10.420 1.00 89.00 97 LYS A C 1
ATOM 813 O O . LYS A 1 97 ? 5.885 5.880 11.191 1.00 89.00 97 LYS A O 1
ATOM 818 N N . MET A 1 98 ? 6.832 6.423 9.228 1.00 90.31 98 MET A N 1
ATOM 819 C CA . MET A 1 98 ? 6.893 5.066 8.682 1.00 90.31 98 MET A CA 1
ATOM 820 C C . MET A 1 98 ? 7.675 4.118 9.601 1.00 90.31 98 MET A C 1
ATOM 822 O O . MET A 1 98 ? 7.158 3.065 9.970 1.00 90.31 98 MET A O 1
ATOM 826 N N . GLU A 1 99 ? 8.882 4.501 10.023 1.00 90.69 99 GLU A N 1
ATOM 827 C CA . GLU A 1 99 ? 9.731 3.699 10.912 1.00 90.69 99 GLU A CA 1
ATOM 828 C C . GLU A 1 99 ? 9.069 3.459 12.271 1.00 90.69 99 GLU A C 1
ATOM 830 O O . GLU A 1 99 ? 9.037 2.320 12.743 1.00 90.69 99 GLU A O 1
ATOM 835 N N . LYS A 1 100 ? 8.474 4.499 12.873 1.00 93.00 100 LYS A N 1
ATOM 836 C CA . LYS A 1 100 ? 7.756 4.392 14.151 1.00 93.00 100 LYS A CA 1
ATOM 837 C C . LYS A 1 100 ? 6.591 3.403 14.064 1.00 93.00 100 LYS A C 1
ATOM 839 O O . LYS A 1 100 ? 6.449 2.548 14.940 1.00 93.00 100 LYS A O 1
ATOM 844 N N . LEU A 1 101 ? 5.767 3.511 13.020 1.00 93.19 101 LEU A N 1
ATOM 845 C CA . LEU A 1 101 ? 4.614 2.629 12.821 1.00 93.19 101 LEU A CA 1
ATOM 846 C C . LEU A 1 101 ? 5.062 1.181 12.572 1.00 93.19 101 LEU A C 1
ATOM 848 O O . LEU A 1 101 ? 4.536 0.263 13.201 1.00 93.19 101 LEU A O 1
ATOM 852 N N . CYS A 1 102 ? 6.071 0.974 11.717 1.00 93.62 102 CYS A N 1
ATOM 853 C CA . CYS A 1 102 ? 6.608 -0.356 11.419 1.00 93.62 102 CYS A CA 1
ATOM 854 C C . CYS A 1 102 ? 7.213 -1.014 12.667 1.00 93.62 102 CYS A C 1
ATOM 856 O O . CYS A 1 102 ? 6.892 -2.161 12.973 1.00 93.62 102 CYS A O 1
ATOM 858 N N . HIS A 1 103 ? 8.031 -0.279 13.429 1.00 93.44 103 HIS A N 1
ATOM 859 C CA . HIS A 1 103 ? 8.655 -0.784 14.652 1.00 93.44 103 HIS A CA 1
ATOM 860 C C . HIS A 1 103 ? 7.614 -1.243 15.679 1.00 93.44 103 HIS A C 1
ATOM 862 O O . HIS A 1 103 ? 7.757 -2.310 16.278 1.00 93.44 103 HIS A O 1
ATOM 868 N N . TYR A 1 104 ? 6.531 -0.478 15.840 1.00 93.31 104 TYR A N 1
ATOM 869 C CA . TYR A 1 104 ? 5.448 -0.860 16.738 1.00 93.31 104 TYR A CA 1
ATOM 870 C C . TYR A 1 104 ? 4.766 -2.165 16.305 1.00 93.31 104 TYR A C 1
ATOM 872 O O . TYR A 1 104 ? 4.512 -3.017 17.157 1.00 93.31 104 TYR A O 1
ATOM 880 N N . ILE A 1 105 ? 4.498 -2.346 15.006 1.00 93.12 105 ILE A N 1
ATOM 881 C CA . ILE A 1 105 ? 3.899 -3.585 14.484 1.00 93.12 105 ILE A CA 1
ATOM 882 C C . ILE A 1 105 ? 4.847 -4.770 14.706 1.00 93.12 105 ILE A C 1
ATOM 884 O O . ILE A 1 105 ? 4.411 -5.827 15.153 1.00 93.12 105 ILE A O 1
ATOM 888 N N . TYR A 1 106 ? 6.152 -4.604 14.478 1.00 91.69 106 TYR A N 1
ATOM 889 C CA . TYR A 1 106 ? 7.124 -5.680 14.701 1.00 91.69 106 TYR A CA 1
ATOM 890 C C . TYR A 1 106 ? 7.164 -6.153 16.156 1.00 91.69 106 TYR A C 1
ATOM 892 O O . TYR A 1 106 ? 7.273 -7.359 16.394 1.00 91.69 106 TYR A O 1
ATOM 900 N N . ALA A 1 107 ? 7.042 -5.221 17.104 1.00 91.50 107 ALA A N 1
ATOM 901 C CA . ALA A 1 107 ? 7.071 -5.509 18.533 1.00 91.50 107 ALA A CA 1
ATOM 902 C C . ALA A 1 107 ? 5.745 -6.066 19.082 1.00 91.50 107 ALA A C 1
ATOM 904 O O . ALA A 1 107 ? 5.769 -6.858 20.020 1.00 91.50 107 ALA A O 1
ATOM 905 N N . ASN A 1 108 ? 4.597 -5.652 18.532 1.00 90.12 108 ASN A N 1
ATOM 906 C CA . ASN A 1 108 ? 3.284 -5.920 19.134 1.00 90.12 108 ASN A CA 1
ATOM 907 C C . ASN A 1 108 ? 2.377 -6.863 18.324 1.00 90.12 108 ASN A C 1
ATOM 909 O O . ASN A 1 108 ? 1.357 -7.307 18.856 1.00 90.12 108 ASN A O 1
ATOM 913 N N . ASP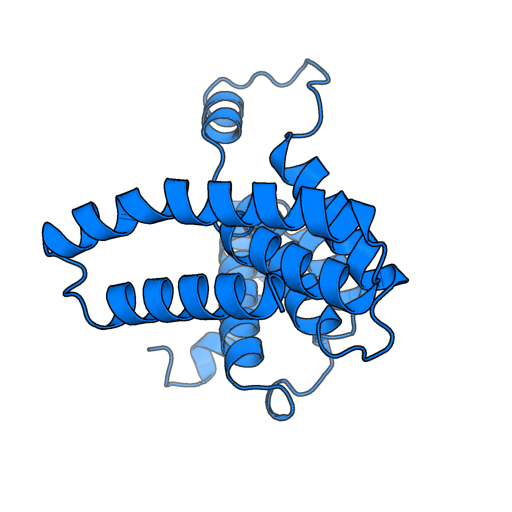 A 1 109 ? 2.721 -7.202 17.076 1.00 86.94 109 ASP A N 1
ATOM 914 C CA . ASP A 1 109 ? 1.983 -8.206 16.303 1.00 86.94 109 ASP A CA 1
ATOM 915 C C . ASP A 1 109 ? 2.391 -9.629 16.717 1.00 86.94 109 ASP A C 1
ATOM 917 O O . ASP A 1 109 ? 3.389 -10.186 16.247 1.00 86.94 109 ASP A O 1
ATOM 921 N N . ASN A 1 110 ? 1.583 -10.225 17.596 1.00 79.75 110 ASN A N 1
ATOM 922 C CA . ASN A 1 110 ? 1.743 -11.608 18.051 1.00 79.75 110 ASN A CA 1
ATOM 923 C C . ASN A 1 110 ? 1.320 -12.639 16.992 1.00 79.75 110 ASN A C 1
ATOM 925 O O . ASN A 1 110 ? 1.768 -13.780 17.039 1.00 79.75 110 ASN A O 1
ATOM 929 N N . THR A 1 111 ? 0.455 -12.255 16.048 1.00 80.19 111 THR A N 1
ATOM 930 C CA . THR A 1 111 ? -0.091 -13.174 15.034 1.00 80.19 111 THR A CA 1
ATOM 931 C C . THR A 1 111 ? 0.866 -13.395 13.866 1.00 80.19 111 THR A C 1
ATOM 933 O O . THR A 1 111 ? 0.720 -14.363 13.127 1.00 80.19 111 THR A O 1
ATOM 936 N N . ASN A 1 112 ? 1.867 -12.518 13.710 1.00 77.81 112 ASN A N 1
ATOM 937 C CA . ASN A 1 112 ? 2.796 -12.465 12.575 1.00 77.81 112 ASN A CA 1
ATOM 938 C C . ASN A 1 112 ? 2.114 -12.329 11.200 1.00 77.81 112 ASN A C 1
ATOM 940 O O . ASN A 1 112 ? 2.793 -12.434 10.180 1.00 77.81 112 ASN A O 1
ATOM 944 N N . CYS A 1 113 ? 0.807 -12.068 11.151 1.00 84.25 113 CYS A N 1
ATOM 945 C CA . CYS A 1 113 ? 0.061 -11.909 9.907 1.00 84.25 113 CYS A CA 1
ATOM 946 C C . CYS A 1 113 ? 0.370 -10.569 9.227 1.00 84.25 113 CYS A C 1
ATOM 948 O O . CYS A 1 113 ? 0.399 -10.491 8.002 1.00 84.25 113 CYS A O 1
ATOM 950 N N . LEU A 1 114 ? 0.625 -9.507 10.002 1.00 86.75 114 LEU A N 1
ATOM 951 C CA . LEU A 1 114 ? 0.848 -8.165 9.453 1.00 86.75 114 LEU A CA 1
ATOM 952 C C . LEU A 1 114 ? 2.314 -7.943 9.071 1.00 86.75 114 LEU A C 1
ATOM 954 O O . LEU A 1 114 ? 2.598 -7.210 8.123 1.00 86.75 114 LEU A O 1
ATOM 958 N N . LYS A 1 115 ? 3.246 -8.618 9.758 1.00 89.69 115 LYS A N 1
ATOM 959 C CA . LYS A 1 115 ? 4.694 -8.415 9.584 1.00 89.69 115 LYS A CA 1
ATOM 960 C C . LYS A 1 115 ? 5.180 -8.538 8.135 1.00 89.69 115 LYS A C 1
ATOM 962 O O . LYS A 1 115 ? 5.897 -7.631 7.715 1.00 89.69 115 LYS A O 1
ATOM 967 N N . PRO A 1 116 ? 4.816 -9.568 7.338 1.00 90.19 116 PRO A N 1
ATOM 968 C CA . PRO A 1 116 ? 5.270 -9.663 5.950 1.00 90.19 116 PRO A CA 1
ATOM 969 C C . PRO A 1 116 ? 4.864 -8.443 5.121 1.00 90.19 116 PRO A C 1
ATOM 971 O O . PRO A 1 116 ? 5.691 -7.871 4.413 1.00 90.19 116 PRO A O 1
ATOM 974 N N . ARG A 1 117 ? 3.613 -7.988 5.264 1.00 91.88 117 ARG A N 1
ATOM 975 C CA . ARG A 1 117 ? 3.110 -6.801 4.567 1.00 91.88 117 ARG A CA 1
ATOM 976 C C . ARG A 1 117 ? 3.831 -5.536 5.031 1.00 91.88 117 ARG A C 1
ATOM 978 O O . ARG A 1 117 ? 4.258 -4.747 4.194 1.00 91.88 117 ARG A O 1
ATOM 985 N N . THR A 1 118 ? 4.032 -5.371 6.339 1.00 93.56 118 THR A N 1
ATOM 986 C CA . THR A 1 118 ? 4.768 -4.234 6.911 1.00 93.56 118 THR A CA 1
ATOM 987 C C . THR A 1 118 ? 6.205 -4.165 6.389 1.00 93.56 118 THR A C 1
ATOM 989 O O . THR A 1 118 ? 6.624 -3.105 5.924 1.00 93.56 118 THR A O 1
ATOM 992 N N . PHE A 1 119 ? 6.933 -5.289 6.368 1.00 93.50 119 PHE A N 1
ATOM 993 C CA . PHE A 1 119 ? 8.293 -5.345 5.821 1.00 93.50 119 PHE A CA 1
ATOM 994 C C . PHE A 1 119 ? 8.338 -4.956 4.342 1.00 93.50 119 PHE A C 1
ATOM 996 O O . PHE A 1 119 ? 9.220 -4.200 3.938 1.00 93.50 119 PHE A O 1
ATOM 1003 N N . LEU A 1 120 ? 7.381 -5.426 3.537 1.00 93.81 120 LEU A N 1
ATOM 1004 C CA . LEU A 1 120 ? 7.328 -5.097 2.113 1.00 93.81 120 LEU A CA 1
ATOM 1005 C C . LEU A 1 120 ? 6.988 -3.627 1.862 1.00 93.81 120 LEU A C 1
ATOM 1007 O O . LEU A 1 120 ? 7.619 -3.013 1.003 1.00 93.81 120 LEU A O 1
ATOM 1011 N N . CYS A 1 121 ? 6.052 -3.046 2.618 1.00 94.44 121 CYS A N 1
ATOM 1012 C CA . CYS A 1 121 ? 5.754 -1.614 2.549 1.00 94.44 121 CYS A CA 1
ATOM 1013 C C . CYS A 1 121 ? 6.968 -0.771 2.964 1.00 94.44 121 CYS A C 1
ATOM 1015 O O . CYS A 1 121 ? 7.281 0.221 2.308 1.00 94.44 121 CYS A O 1
ATOM 1017 N N . GLN A 1 122 ? 7.676 -1.170 4.025 1.00 93.94 12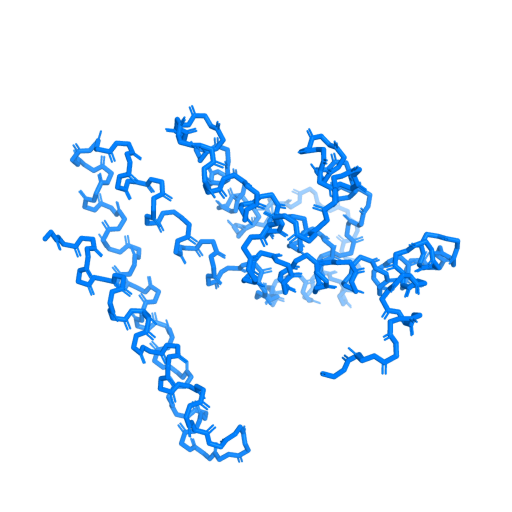2 GLN A N 1
ATOM 1018 C CA . GLN A 1 122 ? 8.875 -0.472 4.485 1.00 93.94 122 GLN A CA 1
ATOM 1019 C C . GLN A 1 122 ? 10.000 -0.544 3.443 1.00 93.94 122 GLN A C 1
ATOM 1021 O O . GLN A 1 122 ? 10.594 0.479 3.106 1.00 93.94 122 GLN A O 1
ATOM 1026 N N . ALA A 1 123 ? 10.259 -1.727 2.885 1.00 93.50 123 ALA A N 1
ATOM 1027 C CA . ALA A 1 123 ? 11.245 -1.907 1.826 1.00 93.50 123 ALA A CA 1
ATOM 1028 C C . ALA A 1 123 ? 10.883 -1.119 0.558 1.00 93.50 123 ALA A C 1
ATOM 1030 O O . ALA A 1 123 ? 11.757 -0.477 -0.022 1.00 93.50 123 ALA A O 1
ATOM 1031 N N . TYR A 1 124 ? 9.602 -1.102 0.167 1.00 93.69 124 TYR A N 1
ATOM 1032 C CA . TYR A 1 124 ? 9.126 -0.288 -0.951 1.00 93.69 124 TYR A CA 1
ATOM 1033 C C . TYR A 1 124 ? 9.438 1.191 -0.721 1.00 93.69 124 TYR A C 1
ATOM 1035 O O . TYR A 1 124 ? 9.990 1.833 -1.608 1.00 93.69 124 TYR A O 1
ATOM 1043 N N . TYR A 1 125 ? 9.135 1.722 0.469 1.00 91.50 125 TYR A N 1
ATOM 1044 C CA . TYR A 1 125 ? 9.410 3.122 0.795 1.00 91.50 125 TYR A CA 1
ATOM 1045 C C . TYR A 1 125 ? 10.905 3.445 0.636 1.00 91.50 125 TYR A C 1
ATOM 1047 O O . TYR A 1 125 ? 11.260 4.373 -0.085 1.00 91.50 125 TYR A O 1
ATOM 1055 N N . TYR A 1 126 ? 11.811 2.645 1.209 1.00 90.31 126 TYR A N 1
ATOM 1056 C CA . TYR A 1 126 ? 13.251 2.889 1.039 1.00 90.31 126 TYR A CA 1
ATOM 1057 C C . TYR A 1 126 ? 13.721 2.768 -0.413 1.00 90.31 126 TYR A C 1
ATOM 1059 O O . TYR A 1 126 ? 14.512 3.599 -0.860 1.00 90.31 126 TYR A O 1
ATOM 1067 N N . ALA A 1 127 ? 13.241 1.768 -1.156 1.00 90.19 127 ALA A N 1
ATOM 1068 C CA . ALA A 1 127 ? 13.582 1.599 -2.567 1.00 90.19 127 ALA A CA 1
ATOM 1069 C C . ALA A 1 127 ? 13.120 2.804 -3.400 1.00 90.19 127 ALA A C 1
ATOM 1071 O O . ALA A 1 127 ? 13.868 3.320 -4.229 1.00 90.19 127 ALA A O 1
ATOM 1072 N N . PHE A 1 128 ? 11.919 3.306 -3.119 1.00 88.19 128 PHE A N 1
ATOM 1073 C CA . PHE A 1 128 ? 11.337 4.465 -3.782 1.00 88.19 128 PHE A CA 1
ATOM 1074 C C . PHE A 1 128 ? 12.100 5.768 -3.492 1.00 88.19 128 PHE A C 1
ATOM 1076 O O . PHE A 1 128 ? 12.223 6.618 -4.369 1.00 88.19 128 PHE A O 1
ATOM 1083 N N . HIS A 1 129 ? 12.693 5.889 -2.301 1.00 84.88 129 HIS A N 1
ATOM 1084 C CA . HIS A 1 129 ? 13.603 6.974 -1.914 1.00 84.88 129 HIS A CA 1
ATOM 1085 C C . HIS A 1 129 ? 15.080 6.690 -2.276 1.00 84.88 129 HIS A C 1
ATOM 1087 O O . HIS A 1 129 ? 15.998 7.185 -1.622 1.00 84.88 129 HIS A O 1
ATOM 1093 N N . HIS A 1 130 ? 15.327 5.881 -3.313 1.00 80.19 130 HIS A N 1
ATOM 1094 C CA . HIS A 1 130 ? 16.653 5.536 -3.853 1.00 80.19 130 HIS A CA 1
ATOM 1095 C C . HIS A 1 130 ? 17.623 4.843 -2.873 1.00 80.19 130 HIS A C 1
ATOM 1097 O O . HIS A 1 130 ? 18.819 4.741 -3.139 1.00 80.19 130 HIS A O 1
ATOM 1103 N N . SER A 1 131 ? 17.130 4.303 -1.758 1.00 84.56 131 SER A N 1
ATOM 1104 C CA . SER A 1 131 ? 17.929 3.603 -0.744 1.00 84.56 131 SER A CA 1
ATOM 1105 C C . SER A 1 131 ? 17.743 2.087 -0.828 1.00 84.56 131 SER A C 1
ATOM 1107 O O . SER A 1 131 ? 17.269 1.442 0.111 1.00 84.56 131 SER A O 1
ATOM 1109 N N . PHE A 1 132 ? 18.116 1.490 -1.963 1.00 87.81 132 PHE A N 1
ATOM 1110 C CA . PHE A 1 132 ? 17.842 0.070 -2.223 1.00 87.81 132 PHE A CA 1
ATOM 1111 C C . PHE A 1 132 ? 18.609 -0.891 -1.301 1.00 87.81 132 PHE A C 1
ATOM 1113 O O . PHE A 1 132 ? 18.083 -1.946 -0.960 1.00 87.81 132 PHE A O 1
ATOM 1120 N N . PHE A 1 133 ? 19.808 -0.523 -0.835 1.00 89.38 133 PHE A N 1
ATOM 1121 C CA . PHE A 1 133 ? 20.563 -1.332 0.131 1.00 89.38 133 PHE A CA 1
ATOM 1122 C C . PHE A 1 133 ? 19.817 -1.482 1.463 1.00 89.38 133 PHE A C 1
ATOM 1124 O O . PHE A 1 133 ? 19.781 -2.570 2.036 1.00 89.38 133 PHE A O 1
ATOM 1131 N N . ASN A 1 134 ? 19.168 -0.413 1.938 1.00 89.44 134 ASN A N 1
ATOM 1132 C CA . ASN A 1 134 ? 18.352 -0.463 3.153 1.00 89.44 134 ASN A CA 1
ATOM 1133 C C . ASN A 1 134 ? 17.118 -1.350 2.940 1.00 89.44 134 ASN A C 1
ATOM 1135 O O . ASN A 1 134 ? 16.789 -2.161 3.805 1.00 89.44 134 ASN A O 1
ATOM 1139 N N . ALA A 1 135 ? 16.479 -1.252 1.769 1.00 90.50 135 ALA A N 1
ATOM 1140 C CA . ALA A 1 135 ? 15.370 -2.128 1.396 1.00 90.50 135 ALA A CA 1
ATOM 1141 C C . ALA A 1 135 ? 15.788 -3.613 1.379 1.00 90.50 135 ALA A C 1
ATOM 1143 O O . ALA A 1 135 ? 15.101 -4.450 1.965 1.00 90.50 135 ALA A O 1
ATOM 1144 N N . GLU A 1 136 ? 16.943 -3.940 0.788 1.00 89.62 136 GLU A N 1
ATOM 1145 C CA . GLU A 1 136 ? 17.484 -5.306 0.754 1.00 89.62 136 GLU A CA 1
ATOM 1146 C C . GLU A 1 136 ? 17.780 -5.840 2.156 1.00 89.62 136 GLU A C 1
ATOM 1148 O O . GLU A 1 136 ? 17.383 -6.959 2.485 1.00 89.62 136 GLU A O 1
ATOM 1153 N N . GLN A 1 137 ? 18.414 -5.039 3.017 1.00 90.94 137 GLN A N 1
ATOM 1154 C CA . GLN A 1 137 ? 18.681 -5.440 4.400 1.00 90.94 137 GLN A CA 1
ATOM 1155 C C . GLN A 1 137 ? 17.393 -5.759 5.164 1.00 90.94 137 GLN A C 1
ATOM 1157 O O . GLN A 1 137 ? 17.357 -6.728 5.922 1.00 90.94 137 GLN A O 1
ATOM 1162 N N . ILE A 1 138 ? 16.330 -4.980 4.962 1.00 90.38 138 ILE A N 1
ATOM 1163 C CA . ILE A 1 138 ? 15.038 -5.200 5.622 1.00 90.38 138 ILE A CA 1
ATOM 1164 C C . ILE A 1 138 ? 14.392 -6.501 5.144 1.00 90.38 138 ILE A C 1
ATOM 1166 O O . ILE A 1 138 ? 13.992 -7.320 5.972 1.00 90.38 138 ILE A O 1
ATOM 1170 N N . LEU A 1 139 ? 14.338 -6.734 3.829 1.00 89.81 139 LEU A N 1
ATOM 1171 C CA . LEU A 1 139 ? 13.754 -7.963 3.279 1.00 89.81 139 LEU A CA 1
ATOM 1172 C C . LEU A 1 139 ? 14.579 -9.210 3.616 1.00 89.81 139 LEU A C 1
ATOM 1174 O O . LEU A 1 139 ? 14.009 -10.278 3.853 1.00 89.81 139 LEU A O 1
ATOM 1178 N N . SER A 1 140 ? 15.903 -9.066 3.685 1.00 89.06 140 SER A N 1
ATOM 1179 C CA . SER A 1 140 ? 16.822 -10.119 4.116 1.00 89.06 140 SER A CA 1
ATOM 1180 C C . SER A 1 140 ? 16.598 -10.487 5.585 1.00 89.06 140 SER A C 1
ATOM 1182 O O . SER A 1 140 ? 16.392 -11.658 5.899 1.00 89.06 140 SER A O 1
ATOM 1184 N N . ARG A 1 141 ? 16.509 -9.493 6.485 1.00 85.06 141 ARG A N 1
ATOM 1185 C CA . ARG A 1 141 ? 16.191 -9.709 7.911 1.00 85.06 141 ARG A CA 1
ATOM 1186 C C . ARG A 1 141 ? 14.819 -10.353 8.118 1.00 85.06 141 ARG A C 1
ATOM 1188 O O . ARG A 1 141 ? 14.664 -11.174 9.014 1.00 85.06 141 ARG A O 1
ATOM 1195 N N . ALA A 1 142 ? 13.839 -10.013 7.283 1.00 83.50 142 ALA A N 1
ATOM 1196 C CA . ALA A 1 142 ? 12.512 -10.626 7.306 1.00 83.50 142 ALA A CA 1
ATOM 1197 C C . ALA A 1 142 ? 12.486 -12.066 6.747 1.00 83.50 142 ALA A C 1
ATOM 1199 O O . ALA A 1 142 ? 11.472 -12.758 6.863 1.00 83.50 142 ALA A O 1
ATOM 1200 N N . GLY A 1 143 ? 13.573 -12.518 6.109 1.00 82.19 143 GLY A N 1
ATOM 1201 C CA . GLY A 1 143 ? 13.657 -13.812 5.432 1.00 82.19 143 GLY A CA 1
ATOM 1202 C C . GLY A 1 143 ? 12.758 -13.926 4.197 1.00 82.19 143 GLY A C 1
ATOM 1203 O O . GLY A 1 143 ? 12.535 -15.030 3.712 1.00 82.19 143 GLY A O 1
ATOM 1204 N N . LEU A 1 144 ? 12.223 -12.811 3.688 1.00 81.25 144 LEU A N 1
ATOM 1205 C CA . LEU A 1 144 ? 11.271 -12.802 2.571 1.00 81.25 144 LEU A CA 1
ATOM 1206 C C . LEU A 1 144 ? 11.946 -13.000 1.210 1.00 81.25 144 LEU A C 1
ATOM 1208 O O . LEU A 1 144 ? 11.286 -13.420 0.270 1.00 81.25 144 LEU A O 1
ATOM 1212 N N . LEU A 1 145 ? 13.254 -12.743 1.103 1.00 75.50 145 LEU A N 1
ATOM 1213 C CA . LEU A 1 145 ? 14.017 -13.001 -0.126 1.00 75.50 145 LEU A CA 1
ATOM 1214 C C . LEU A 1 145 ? 14.254 -14.497 -0.384 1.00 75.50 145 LEU A C 1
ATOM 1216 O O . LEU A 1 145 ? 14.479 -14.881 -1.524 1.00 75.50 145 LEU A O 1
ATOM 1220 N N . ASN A 1 146 ? 14.192 -15.330 0.660 1.00 71.62 146 ASN A N 1
ATOM 1221 C CA . ASN A 1 146 ? 14.538 -16.755 0.588 1.00 71.62 146 ASN A CA 1
ATOM 1222 C C . ASN A 1 146 ? 13.315 -17.682 0.695 1.00 71.62 146 ASN A C 1
ATOM 1224 O O . ASN A 1 146 ? 13.460 -18.899 0.603 1.00 71.62 146 ASN A O 1
ATOM 1228 N N . LYS A 1 147 ? 12.123 -17.132 0.954 1.00 75.12 147 LYS A N 1
ATOM 1229 C CA . LYS A 1 147 ? 10.888 -17.910 1.109 1.00 75.12 147 LYS A CA 1
ATOM 1230 C C . LYS A 1 147 ? 10.168 -18.064 -0.231 1.00 75.12 147 LYS A C 1
ATOM 1232 O O . LYS A 1 147 ? 10.157 -17.113 -1.013 1.00 75.12 147 LYS A O 1
ATOM 1237 N N . PRO A 1 148 ? 9.512 -19.212 -0.483 1.00 72.31 148 PRO A N 1
ATOM 1238 C CA . PRO A 1 148 ? 8.650 -19.353 -1.647 1.00 72.31 148 PRO A CA 1
ATOM 1239 C C . PRO A 1 148 ? 7.498 -18.346 -1.555 1.00 72.31 148 PRO A C 1
ATOM 1241 O O . PRO A 1 148 ? 6.707 -18.357 -0.615 1.00 72.31 148 PRO A O 1
ATOM 1244 N N . ILE A 1 149 ? 7.404 -17.459 -2.546 1.00 72.88 149 ILE A N 1
ATOM 1245 C CA . ILE A 1 149 ? 6.375 -16.406 -2.605 1.00 72.88 149 ILE A CA 1
ATOM 1246 C C . ILE A 1 149 ? 4.977 -17.020 -2.796 1.00 72.88 149 ILE A C 1
ATOM 1248 O O . ILE A 1 149 ? 3.986 -16.424 -2.391 1.00 72.88 149 ILE A O 1
ATOM 1252 N N . GLN A 1 150 ? 4.905 -18.224 -3.378 1.00 77.94 150 GLN A N 1
ATOM 1253 C CA . GLN A 1 150 ? 3.662 -18.929 -3.715 1.00 77.94 150 GLN A CA 1
ATOM 1254 C C . GLN A 1 150 ? 2.799 -19.275 -2.493 1.00 77.94 150 GLN A C 1
ATOM 1256 O O . GLN A 1 150 ? 1.580 -19.345 -2.629 1.00 77.94 150 GLN A O 1
ATOM 1261 N N . ASP A 1 151 ? 3.410 -19.419 -1.314 1.00 81.75 151 ASP A N 1
ATOM 1262 C CA . ASP A 1 151 ? 2.706 -19.757 -0.070 1.00 81.75 151 ASP A CA 1
ATOM 1263 C C . ASP A 1 151 ? 2.100 -18.526 0.629 1.00 81.75 151 ASP A C 1
ATOM 1265 O O . ASP A 1 151 ? 1.403 -18.655 1.634 1.00 81.75 151 ASP A O 1
ATOM 1269 N N . LEU A 1 152 ? 2.384 -17.315 0.135 1.00 82.06 152 LEU A N 1
ATOM 1270 C CA . LEU A 1 152 ? 1.869 -16.065 0.697 1.00 82.06 152 LEU A CA 1
ATOM 1271 C C . LEU A 1 152 ? 0.510 -15.698 0.098 1.00 82.06 152 LEU A C 1
ATOM 1273 O O . LEU A 1 152 ? 0.203 -16.050 -1.039 1.00 82.06 152 LEU A O 1
ATOM 1277 N N . ASP A 1 153 ? -0.265 -14.896 0.828 1.00 87.25 153 ASP A N 1
ATOM 1278 C CA . ASP A 1 153 ? -1.524 -14.346 0.327 1.00 87.25 153 ASP A CA 1
ATOM 1279 C C . ASP A 1 153 ? -1.326 -13.583 -0.995 1.00 87.25 153 ASP A C 1
ATOM 1281 O O . ASP A 1 153 ? -0.338 -12.853 -1.145 1.00 87.25 153 ASP A O 1
ATOM 1285 N N . PRO A 1 154 ? -2.284 -13.648 -1.937 1.00 88.69 154 PRO A N 1
ATOM 1286 C CA . PRO A 1 154 ? -2.140 -13.042 -3.261 1.00 88.69 154 PRO A CA 1
ATOM 1287 C C . PRO A 1 154 ? -1.875 -11.530 -3.206 1.00 88.69 154 PRO A C 1
ATOM 1289 O O . PRO A 1 154 ? -1.118 -11.001 -4.018 1.00 88.69 154 PRO A O 1
ATOM 1292 N N . GLU A 1 155 ? -2.432 -10.814 -2.224 1.00 89.50 155 GLU A N 1
ATOM 1293 C CA . GLU A 1 155 ? -2.126 -9.390 -2.034 1.00 89.50 155 GLU A CA 1
ATOM 1294 C C . GLU A 1 155 ? -0.657 -9.139 -1.660 1.00 89.50 155 GLU A C 1
ATOM 1296 O O . GLU A 1 155 ? -0.050 -8.176 -2.134 1.00 89.50 155 GLU A O 1
ATOM 1301 N N . ILE A 1 156 ? -0.079 -10.010 -0.828 1.00 90.12 156 ILE A N 1
ATOM 1302 C CA . ILE A 1 156 ? 1.320 -9.933 -0.395 1.00 90.12 156 ILE A CA 1
ATOM 1303 C C . ILE A 1 156 ? 2.240 -10.288 -1.566 1.00 90.12 156 ILE A C 1
ATOM 1305 O O . ILE A 1 156 ? 3.250 -9.615 -1.757 1.00 90.12 156 ILE A O 1
ATOM 1309 N N . GLN A 1 157 ? 1.867 -11.268 -2.395 1.00 90.81 157 GLN A N 1
ATOM 1310 C CA . GLN A 1 157 ? 2.602 -11.605 -3.621 1.00 90.81 157 GLN A CA 1
ATOM 1311 C C . GLN A 1 157 ? 2.661 -10.418 -4.595 1.00 90.81 157 GLN A C 1
ATOM 1313 O O . GLN A 1 157 ? 3.725 -10.087 -5.118 1.00 90.81 157 GLN A O 1
ATOM 1318 N N . ILE A 1 158 ? 1.533 -9.726 -4.800 1.00 90.94 158 ILE A N 1
ATOM 1319 C CA . ILE A 1 158 ? 1.479 -8.520 -5.641 1.00 90.94 158 ILE A CA 1
ATOM 1320 C C . ILE A 1 158 ? 2.400 -7.434 -5.078 1.00 90.94 158 ILE A C 1
ATOM 1322 O O . ILE A 1 158 ? 3.153 -6.812 -5.830 1.00 90.94 158 ILE A O 1
ATOM 1326 N N . LEU A 1 159 ? 2.348 -7.196 -3.765 1.00 92.44 159 LEU A N 1
ATOM 1327 C CA . LEU A 1 159 ? 3.201 -6.202 -3.119 1.00 92.44 159 LEU A CA 1
ATOM 1328 C C . LEU A 1 159 ? 4.684 -6.581 -3.225 1.00 92.44 159 LEU A C 1
ATOM 1330 O O . LEU A 1 159 ? 5.497 -5.718 -3.538 1.00 92.44 159 LEU A O 1
ATOM 1334 N N . TYR A 1 160 ? 5.028 -7.858 -3.055 1.00 92.06 160 TYR A N 1
ATOM 1335 C CA . TYR A 1 160 ? 6.385 -8.364 -3.238 1.00 92.06 160 TYR A CA 1
ATOM 1336 C C . TYR A 1 160 ? 6.907 -8.089 -4.645 1.00 92.06 160 TYR A C 1
ATOM 1338 O O . TYR A 1 160 ? 7.947 -7.448 -4.794 1.00 92.06 160 TYR A O 1
ATOM 1346 N N . ASN A 1 161 ? 6.151 -8.465 -5.678 1.00 91.69 161 ASN A N 1
ATOM 1347 C CA . ASN A 1 161 ? 6.554 -8.233 -7.064 1.00 91.69 161 ASN A CA 1
ATOM 1348 C C . ASN A 1 161 ? 6.745 -6.736 -7.361 1.00 91.69 161 ASN A C 1
ATOM 1350 O O . ASN A 1 161 ? 7.702 -6.348 -8.033 1.00 91.69 161 ASN A O 1
ATOM 1354 N N . ARG A 1 162 ? 5.878 -5.875 -6.809 1.00 92.56 162 ARG A N 1
ATOM 1355 C CA . ARG A 1 162 ? 6.015 -4.412 -6.912 1.00 92.56 162 ARG A CA 1
ATOM 1356 C C . ARG A 1 162 ? 7.270 -3.893 -6.216 1.00 92.56 162 ARG A C 1
ATOM 1358 O O . ARG A 1 162 ? 7.970 -3.059 -6.786 1.00 92.56 162 ARG A O 1
ATOM 1365 N N . THR A 1 163 ? 7.567 -4.378 -5.013 1.00 93.19 163 THR A N 1
ATOM 1366 C CA . THR A 1 163 ? 8.773 -3.996 -4.268 1.00 93.19 163 THR A CA 1
ATOM 1367 C C . THR A 1 163 ? 10.035 -4.432 -5.006 1.00 93.19 163 THR A C 1
ATOM 1369 O O . THR A 1 163 ? 10.948 -3.625 -5.148 1.00 93.19 163 THR A O 1
ATOM 1372 N N . MET A 1 164 ? 10.068 -5.644 -5.566 1.00 92.06 164 MET A N 1
ATOM 1373 C CA . MET A 1 164 ? 11.200 -6.135 -6.362 1.00 92.06 164 MET A CA 1
ATOM 1374 C C . MET A 1 164 ? 11.419 -5.300 -7.628 1.00 92.06 164 MET A C 1
ATOM 1376 O O . MET A 1 164 ? 12.548 -4.904 -7.918 1.00 92.06 164 MET A O 1
ATOM 1380 N N . ALA A 1 165 ? 10.345 -4.935 -8.336 1.00 92.94 165 ALA A N 1
ATOM 1381 C CA . ALA A 1 165 ? 10.432 -4.035 -9.484 1.00 92.94 165 ALA A CA 1
ATOM 1382 C C . ALA A 1 165 ? 10.967 -2.644 -9.089 1.00 92.94 165 ALA A C 1
ATOM 1384 O O . ALA A 1 165 ? 11.823 -2.087 -9.777 1.00 92.94 165 ALA A O 1
ATOM 1385 N N . CYS A 1 166 ? 10.505 -2.097 -7.959 1.00 92.31 166 CYS A N 1
ATOM 1386 C CA . CYS A 1 166 ? 10.970 -0.810 -7.440 1.00 92.31 166 CYS A CA 1
ATOM 1387 C C . CYS A 1 166 ? 12.450 -0.858 -7.020 1.00 92.31 166 CYS A C 1
ATOM 1389 O O . CYS A 1 166 ? 13.230 0.026 -7.378 1.00 92.31 166 CYS A O 1
ATOM 1391 N N . MET A 1 167 ? 12.873 -1.926 -6.341 1.00 93.00 167 MET A N 1
ATOM 1392 C CA . MET A 1 167 ? 14.277 -2.164 -5.996 1.00 93.00 167 MET A CA 1
ATOM 1393 C C . MET A 1 167 ? 15.149 -2.298 -7.246 1.00 93.00 167 MET A C 1
ATOM 1395 O O . MET A 1 167 ? 16.197 -1.663 -7.321 1.00 93.00 167 MET A O 1
ATOM 1399 N N . GLY A 1 168 ? 14.692 -3.033 -8.262 1.00 93.00 168 GLY A N 1
ATOM 1400 C CA . GLY A 1 168 ? 15.372 -3.131 -9.553 1.00 93.00 168 GLY A CA 1
ATOM 1401 C C . GLY A 1 168 ? 15.552 -1.773 -10.235 1.00 93.00 168 GLY A C 1
ATOM 1402 O O . GLY A 1 168 ? 16.654 -1.449 -10.676 1.00 93.00 168 GLY A O 1
ATOM 1403 N N . LEU A 1 169 ? 14.501 -0.945 -10.258 1.00 91.50 169 LEU A N 1
ATOM 1404 C CA . LEU A 1 169 ? 14.561 0.407 -10.818 1.00 91.50 169 LEU A CA 1
ATOM 1405 C C . LEU A 1 169 ? 15.531 1.309 -10.043 1.00 91.50 169 LEU A C 1
ATOM 1407 O O . LEU A 1 169 ? 16.353 1.986 -10.654 1.00 91.50 169 LEU A O 1
ATOM 1411 N N . SER A 1 170 ? 15.464 1.301 -8.712 1.00 90.69 170 SER A N 1
ATOM 1412 C CA . SER A 1 170 ? 16.357 2.110 -7.872 1.00 90.69 170 SER A CA 1
ATOM 1413 C C . SER A 1 170 ? 17.827 1.680 -7.988 1.00 90.69 170 SER A C 1
ATOM 1415 O O . SER A 1 170 ? 18.706 2.534 -8.091 1.00 90.69 170 SER A O 1
ATOM 1417 N N . ALA A 1 171 ? 18.108 0.374 -8.075 1.00 92.19 171 ALA A N 1
ATOM 1418 C CA . ALA A 1 171 ? 19.449 -0.150 -8.335 1.00 92.19 171 ALA A CA 1
ATOM 1419 C C . ALA A 1 171 ? 19.960 0.247 -9.730 1.00 92.19 171 ALA A C 1
ATOM 1421 O O . ALA A 1 171 ? 21.124 0.623 -9.879 1.00 92.19 171 ALA A O 1
ATOM 1422 N N . PHE A 1 172 ? 19.087 0.223 -10.743 1.00 92.25 172 PHE A N 1
ATOM 1423 C CA . PHE A 1 172 ? 19.418 0.666 -12.096 1.00 92.25 172 PHE A CA 1
ATOM 1424 C C . PHE A 1 172 ? 19.732 2.167 -12.148 1.00 92.25 172 PHE A C 1
ATOM 1426 O O . PHE A 1 172 ? 20.736 2.564 -12.734 1.00 92.25 172 PHE A O 1
ATOM 1433 N N . GLN A 1 173 ? 18.925 2.999 -11.482 1.00 88.88 173 GLN A N 1
ATOM 1434 C CA . GLN A 1 173 ? 19.157 4.444 -11.368 1.00 88.88 173 GLN A CA 1
ATOM 1435 C C . GLN A 1 173 ? 20.480 4.776 -10.664 1.00 88.88 173 GLN A C 1
ATOM 1437 O O . GLN A 1 173 ? 21.130 5.752 -11.023 1.00 88.88 173 GLN A O 1
ATOM 1442 N N . ALA A 1 174 ? 20.906 3.950 -9.705 1.00 88.19 174 ALA A N 1
ATOM 1443 C CA . ALA A 1 174 ? 22.204 4.068 -9.041 1.00 88.19 174 ALA A CA 1
ATOM 1444 C C . ALA A 1 174 ? 23.387 3.534 -9.883 1.00 88.19 174 ALA A C 1
ATOM 1446 O O . ALA A 1 174 ? 24.518 3.512 -9.404 1.00 88.19 174 ALA A O 1
ATOM 1447 N N . GLY A 1 175 ? 23.146 3.059 -11.112 1.00 90.94 175 GLY A N 1
ATOM 1448 C 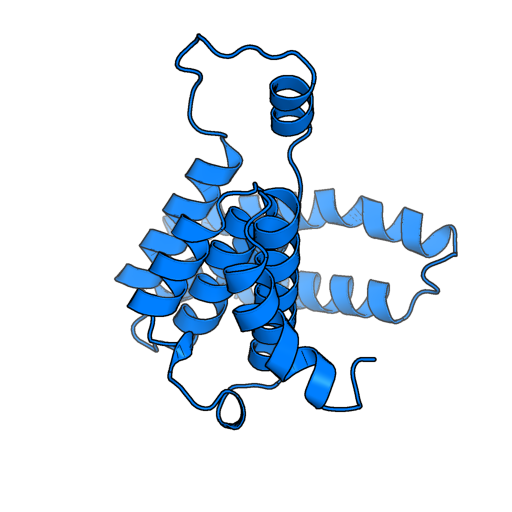CA . GLY A 1 175 ? 24.171 2.486 -11.991 1.00 90.94 175 GLY A CA 1
ATOM 1449 C C . GLY A 1 175 ? 24.601 1.058 -11.631 1.00 90.94 175 GLY A C 1
ATOM 1450 O O . GLY A 1 175 ? 25.525 0.521 -12.240 1.00 90.94 175 GLY A O 1
ATOM 1451 N N . ASN A 1 176 ? 23.940 0.405 -10.670 1.00 91.00 176 ASN A N 1
ATOM 1452 C CA . ASN A 1 176 ? 24.285 -0.945 -10.231 1.00 91.00 176 ASN A CA 1
ATOM 1453 C C . ASN A 1 176 ? 23.509 -2.006 -11.026 1.00 91.00 176 ASN A C 1
ATOM 1455 O O . ASN A 1 176 ? 22.499 -2.558 -10.580 1.00 91.00 176 ASN A O 1
ATOM 1459 N N . ILE A 1 177 ? 24.008 -2.297 -12.228 1.00 92.06 177 ILE A N 1
ATOM 1460 C CA . ILE A 1 177 ? 23.353 -3.194 -13.192 1.00 92.06 177 ILE A CA 1
ATOM 1461 C C . ILE A 1 177 ? 23.217 -4.622 -12.644 1.00 92.06 177 ILE A C 1
ATOM 1463 O O . ILE A 1 177 ? 22.203 -5.275 -12.876 1.00 92.06 177 ILE A O 1
ATOM 1467 N N . GLN A 1 178 ? 24.202 -5.103 -11.879 1.00 91.19 178 GLN A N 1
ATOM 1468 C CA . GLN A 1 178 ? 24.179 -6.457 -11.318 1.00 91.19 178 GLN A CA 1
ATOM 1469 C C . GLN A 1 178 ? 23.014 -6.647 -10.337 1.00 91.19 178 GLN A C 1
ATOM 1471 O O . GLN A 1 178 ? 22.290 -7.639 -10.420 1.00 91.19 178 GLN A O 1
ATOM 1476 N N . HIS A 1 179 ? 22.788 -5.674 -9.449 1.00 90.00 179 HIS A N 1
ATOM 1477 C CA . HIS A 1 179 ? 21.673 -5.727 -8.501 1.00 90.00 179 HIS A CA 1
ATOM 1478 C C . HIS A 1 179 ? 20.332 -5.516 -9.208 1.00 90.00 179 HIS A C 1
ATOM 1480 O O . HIS A 1 179 ? 19.367 -6.211 -8.905 1.00 90.00 179 HIS A O 1
ATOM 1486 N N . ALA A 1 180 ? 20.274 -4.624 -10.201 1.00 91.81 180 ALA A N 1
ATOM 1487 C CA . ALA A 1 180 ? 19.073 -4.454 -11.013 1.00 91.81 180 ALA A CA 1
ATOM 1488 C C . ALA A 1 180 ? 18.674 -5.764 -11.715 1.00 91.81 180 ALA A C 1
ATOM 1490 O O . ALA A 1 180 ? 17.513 -6.165 -11.668 1.00 91.81 180 ALA A O 1
ATOM 1491 N N . HIS A 1 181 ? 19.643 -6.469 -12.303 1.00 91.06 181 HIS A N 1
ATOM 1492 C CA . HIS A 1 181 ? 19.417 -7.763 -12.941 1.00 91.06 181 HIS A CA 1
ATOM 1493 C C . HIS A 1 181 ? 18.907 -8.809 -11.940 1.00 91.06 181 HIS A C 1
ATOM 1495 O O . HIS A 1 181 ? 17.885 -9.439 -12.200 1.00 91.06 181 HIS A O 1
ATOM 1501 N N . LYS A 1 182 ? 19.544 -8.922 -10.764 1.00 90.56 182 LYS A N 1
ATOM 1502 C CA . LYS A 1 182 ? 19.131 -9.833 -9.679 1.00 90.56 182 LYS A CA 1
ATOM 1503 C C . LYS A 1 182 ? 17.646 -9.690 -9.322 1.00 90.56 182 LYS A C 1
ATOM 1505 O O . LYS A 1 182 ? 16.980 -10.694 -9.117 1.00 90.56 182 LYS A O 1
ATOM 1510 N N . TYR A 1 183 ? 17.125 -8.466 -9.247 1.00 89.62 183 TYR A N 1
ATOM 1511 C CA . TYR A 1 183 ? 15.733 -8.234 -8.841 1.00 89.62 183 TYR A CA 1
ATOM 1512 C C . TYR A 1 183 ? 14.711 -8.375 -9.973 1.00 89.62 183 TYR A C 1
ATOM 1514 O O . TYR A 1 183 ? 13.545 -8.662 -9.709 1.00 89.62 183 TYR A O 1
ATOM 1522 N N . LEU A 1 184 ? 15.121 -8.147 -11.223 1.00 89.25 184 LEU A N 1
ATOM 1523 C CA . LEU A 1 184 ? 14.204 -8.074 -12.363 1.00 89.25 184 LEU A CA 1
ATOM 1524 C C . LEU A 1 184 ? 14.117 -9.369 -13.176 1.00 89.25 184 LEU A C 1
ATOM 1526 O O . LEU A 1 184 ? 13.106 -9.574 -13.845 1.00 89.25 184 LEU A O 1
ATOM 1530 N N . VAL A 1 185 ? 15.134 -10.236 -13.137 1.00 89.00 185 VAL A N 1
ATOM 1531 C CA . VAL A 1 185 ? 15.154 -11.481 -13.929 1.00 89.00 185 VAL A CA 1
ATOM 1532 C C . VAL A 1 185 ? 13.938 -12.343 -13.638 1.00 89.00 185 VAL A C 1
ATOM 1534 O O . VAL A 1 185 ? 13.189 -12.658 -14.561 1.00 89.00 185 VAL A O 1
ATOM 1537 N N . ASP A 1 186 ? 13.695 -12.659 -12.368 1.00 82.88 186 ASP A N 1
ATOM 1538 C CA . ASP A 1 186 ? 12.620 -13.579 -11.999 1.00 82.88 186 ASP A CA 1
ATOM 1539 C C . ASP A 1 186 ? 11.245 -13.021 -12.373 1.00 82.88 186 ASP A C 1
ATOM 1541 O O . ASP A 1 186 ? 10.377 -13.763 -12.821 1.00 82.88 186 ASP A O 1
ATOM 1545 N N . LEU A 1 187 ? 11.068 -11.698 -12.285 1.00 84.00 187 LEU A N 1
ATOM 1546 C CA . LEU A 1 187 ? 9.839 -11.021 -12.696 1.00 84.00 187 LEU A CA 1
ATOM 1547 C C . LEU A 1 187 ? 9.605 -11.133 -14.207 1.00 84.00 187 LEU A C 1
ATOM 1549 O O . LEU A 1 187 ? 8.500 -11.457 -14.644 1.00 84.00 187 LEU A O 1
ATOM 1553 N N . MET A 1 188 ? 10.643 -10.881 -15.006 1.00 82.19 188 MET A N 1
ATOM 1554 C CA . MET A 1 188 ? 10.545 -10.833 -16.468 1.00 82.19 188 MET A CA 1
ATOM 1555 C C . MET A 1 188 ? 10.441 -12.224 -17.101 1.00 82.19 188 MET A C 1
ATOM 1557 O O . MET A 1 188 ? 9.793 -12.378 -18.136 1.00 82.19 188 MET A O 1
ATOM 1561 N N . MET A 1 189 ? 11.022 -13.245 -16.468 1.00 79.94 189 MET A N 1
ATOM 1562 C CA . MET A 1 189 ? 10.992 -14.627 -16.956 1.00 79.94 189 MET A CA 1
ATOM 1563 C C . MET A 1 189 ? 9.620 -15.303 -16.808 1.00 79.94 189 MET A C 1
ATOM 1565 O O . MET A 1 189 ? 9.371 -16.327 -17.439 1.00 79.94 189 MET A O 1
ATOM 1569 N N . THR A 1 190 ? 8.696 -14.732 -16.028 1.00 73.12 190 THR A N 1
ATOM 1570 C CA . THR A 1 190 ? 7.363 -15.323 -15.803 1.00 73.12 190 THR A CA 1
ATOM 1571 C C . THR A 1 190 ? 6.435 -15.295 -17.025 1.00 73.12 190 THR A C 1
ATOM 1573 O O . THR A 1 190 ? 5.396 -15.957 -17.019 1.00 73.12 190 THR A O 1
ATOM 1576 N N . GLY A 1 191 ? 6.748 -14.513 -18.067 1.00 62.97 191 GLY A N 1
ATOM 1577 C CA . GLY A 1 191 ? 5.938 -14.391 -19.290 1.00 62.97 191 GLY A CA 1
ATOM 1578 C C . GLY A 1 191 ? 4.551 -13.742 -19.108 1.00 62.97 191 GLY A C 1
ATOM 1579 O O . GLY A 1 191 ? 3.895 -13.414 -20.095 1.00 62.97 191 GLY A O 1
ATOM 1580 N N . LYS A 1 192 ? 4.111 -13.502 -17.864 1.00 67.81 192 LYS A N 1
ATOM 1581 C CA . LYS A 1 192 ? 2.848 -12.852 -17.476 1.00 67.81 192 LYS A CA 1
ATOM 1582 C C . LYS A 1 192 ? 3.135 -11.638 -16.591 1.00 67.81 192 LYS A C 1
ATOM 1584 O O . LYS A 1 192 ? 2.834 -11.622 -15.406 1.00 67.81 192 LYS A O 1
ATOM 1589 N N . VAL A 1 193 ? 3.754 -10.624 -17.187 1.00 69.31 193 VAL A N 1
ATOM 1590 C CA . VAL A 1 193 ? 4.197 -9.406 -16.481 1.00 69.31 193 VAL A CA 1
ATOM 1591 C C . VAL A 1 193 ? 3.050 -8.395 -16.270 1.00 69.31 193 VAL A C 1
ATOM 1593 O O . VAL A 1 193 ? 3.211 -7.425 -15.533 1.00 69.31 193 VAL A O 1
ATOM 1596 N N . LYS A 1 194 ? 1.897 -8.598 -16.922 1.00 55.19 194 LYS A N 1
ATOM 1597 C CA . LYS A 1 194 ? 0.727 -7.705 -16.869 1.00 55.19 194 LYS A CA 1
ATOM 1598 C C . LYS A 1 194 ? -0.345 -8.200 -15.912 1.00 55.19 194 LYS A C 1
ATOM 1600 O O . LYS A 1 194 ? -0.627 -9.417 -15.950 1.00 55.19 194 LYS A O 1
#

Foldseek 3Di:
DLLVVLVVVVVVLVVVLVPDDCPDPVNVVSVVCVVVSLVSLVVVLVVVVVVVPLVSNLSSLLVNLVSQLPDDDVVLVVCVVPVPPDDPDDDPPSLVSLCVSLVSNVVRVPVCLCNLVSLLSNLSSCLQSLNLVVSVVSCVVVVVVVDDLVPDDPVSSVSLLVSLCSSLVSCVVVVNNVSNCVSCVVCVVVVPND

Radius of gyration: 17.94 Å; chains: 1; bounding box: 42×42×44 Å

Sequence (194 aa):
CVLTIVERLDDEFKRSLKECNPRSMDYAHRLKNEIRICQIIDKAQLFLEEQNIKSEVCRIYMRNIDHLYYKFNVFTLRTLKYDLVGSSFPCEPNLIKMEKLCHYIYANDNTNCLKPRTFLCQAYYYAFHHSFFNAEQILSRAGLLNKPIQDLDPEIQILYNRTMACMGLSAFQAGNIQHAHKYLVDLMMTGKVK